Protein AF-A0A2M6ZLQ3-F1 (afdb_monomer_lite)

Structure (mmCIF, N/CA/C/O backbone):
data_AF-A0A2M6ZLQ3-F1
#
_entry.id   AF-A0A2M6ZLQ3-F1
#
loop_
_atom_site.group_PDB
_atom_site.id
_atom_site.type_symbol
_atom_site.label_atom_id
_atom_site.label_alt_id
_atom_site.label_comp_id
_atom_site.label_asym_id
_atom_site.label_entity_id
_atom_site.label_seq_id
_atom_site.pdbx_PDB_ins_code
_atom_site.Cartn_x
_atom_site.Cartn_y
_atom_site.Cartn_z
_atom_site.occupancy
_atom_site.B_iso_or_equiv
_atom_site.auth_seq_id
_atom_site.auth_comp_id
_atom_site.auth_asym_id
_atom_site.auth_atom_id
_atom_site.pdbx_PDB_model_num
ATOM 1 N N . MET A 1 1 ? -56.359 -12.063 -21.823 1.00 42.56 1 MET A N 1
ATOM 2 C CA . MET A 1 1 ? -55.446 -12.362 -22.949 1.00 42.56 1 MET A CA 1
ATOM 3 C C . MET A 1 1 ? -55.249 -11.111 -23.793 1.00 42.56 1 MET A C 1
ATOM 5 O O . MET A 1 1 ? -56.205 -10.696 -24.430 1.00 42.56 1 MET A O 1
ATOM 9 N N . ARG A 1 2 ? -54.044 -10.522 -23.753 1.00 37.53 2 ARG A N 1
ATOM 10 C CA . ARG A 1 2 ? -53.318 -9.823 -24.841 1.00 37.53 2 ARG A CA 1
ATOM 11 C C . ARG A 1 2 ? -52.242 -8.932 -24.209 1.00 37.53 2 ARG A C 1
ATOM 13 O O . ARG A 1 2 ? -52.518 -7.822 -23.776 1.00 37.53 2 ARG A O 1
ATOM 20 N N . PHE A 1 3 ? -51.026 -9.470 -24.129 1.00 32.41 3 PHE A N 1
ATOM 21 C CA . PHE A 1 3 ? -49.808 -8.683 -23.958 1.00 32.41 3 PHE A CA 1
ATOM 22 C C . PHE A 1 3 ? -49.500 -8.014 -25.302 1.00 32.41 3 PHE A C 1
ATOM 24 O O . PHE A 1 3 ? -49.455 -8.705 -26.318 1.00 32.41 3 PHE A O 1
ATOM 31 N N . SER A 1 4 ? -49.305 -6.696 -25.311 1.00 36.06 4 SER A N 1
ATOM 32 C CA . SER A 1 4 ? -48.733 -5.982 -26.453 1.00 36.06 4 SER A CA 1
ATOM 33 C C . SER A 1 4 ? -47.319 -5.558 -26.073 1.00 36.06 4 SER A C 1
ATOM 35 O O . SER A 1 4 ? -47.126 -4.769 -25.151 1.00 36.06 4 SER A O 1
ATOM 37 N N . LEU A 1 5 ? -46.339 -6.161 -26.740 1.00 41.28 5 LEU A N 1
ATOM 38 C CA . LEU A 1 5 ? -44.920 -5.853 -26.626 1.00 41.28 5 LEU A CA 1
ATOM 39 C C . LEU A 1 5 ? -44.599 -4.729 -27.615 1.00 41.28 5 LEU A C 1
ATOM 41 O O . LEU A 1 5 ? -44.598 -4.955 -28.822 1.00 41.28 5 LEU A O 1
ATOM 45 N N . THR A 1 6 ? -44.287 -3.537 -27.117 1.00 47.31 6 THR A N 1
ATOM 46 C CA . THR A 1 6 ? -43.551 -2.523 -27.884 1.00 47.31 6 THR A CA 1
ATOM 47 C C . THR A 1 6 ? -42.158 -2.416 -27.292 1.00 47.31 6 THR A C 1
ATOM 49 O O . THR A 1 6 ? -41.969 -1.872 -26.206 1.00 47.31 6 THR A O 1
ATOM 52 N N . GLY A 1 7 ? -41.196 -3.010 -27.998 1.00 38.28 7 GLY A N 1
ATOM 53 C CA . GLY A 1 7 ? -39.781 -2.920 -27.682 1.00 38.28 7 GLY A CA 1
ATOM 54 C C . GLY A 1 7 ? -39.252 -1.515 -27.947 1.00 38.28 7 GLY A C 1
ATOM 55 O O . GLY A 1 7 ? -39.419 -0.979 -29.040 1.00 38.28 7 GLY A O 1
ATOM 56 N N . ALA A 1 8 ? -38.578 -0.950 -26.951 1.00 37.34 8 ALA A N 1
ATOM 57 C CA . ALA A 1 8 ? -37.652 0.151 -27.146 1.00 37.34 8 ALA A CA 1
ATOM 58 C C . ALA A 1 8 ? -36.235 -0.428 -27.117 1.00 37.34 8 ALA A C 1
ATOM 60 O O . ALA A 1 8 ? -35.770 -0.966 -26.112 1.00 37.34 8 ALA A O 1
ATOM 61 N N . VAL A 1 9 ? -35.591 -0.365 -28.276 1.00 39.50 9 VAL A N 1
ATOM 62 C CA . VAL A 1 9 ? -34.194 -0.717 -28.509 1.00 39.50 9 VAL A CA 1
ATOM 63 C C . VAL A 1 9 ? -33.326 0.298 -27.764 1.00 39.50 9 VAL A C 1
ATOM 65 O O . VAL A 1 9 ? -33.328 1.478 -28.106 1.00 39.50 9 VAL A O 1
ATOM 68 N N . PHE A 1 10 ? -32.585 -0.147 -26.748 1.00 38.78 10 PHE A N 1
ATOM 69 C CA . PHE A 1 10 ? -31.507 0.652 -26.167 1.00 38.78 10 PHE A CA 1
ATOM 70 C C . PHE A 1 10 ? -30.321 0.636 -27.142 1.00 38.78 10 PHE A C 1
ATOM 72 O O . PHE A 1 10 ? -29.830 -0.449 -27.467 1.00 38.78 10 PHE A O 1
ATOM 79 N N . PRO A 1 11 ? -29.855 1.791 -27.648 1.00 37.31 11 PRO A N 1
ATOM 80 C CA . PRO A 1 11 ? -28.727 1.816 -28.561 1.00 37.31 11 PRO A CA 1
ATOM 81 C C . PRO A 1 11 ? -27.451 1.381 -27.830 1.00 37.31 11 PRO A C 1
ATOM 83 O O . PRO A 1 11 ? -26.961 2.041 -26.914 1.00 37.31 11 PRO A O 1
ATOM 86 N N . LEU A 1 12 ? -26.913 0.246 -28.279 1.00 44.47 12 LEU A N 1
ATOM 87 C CA . LEU A 1 12 ? -25.552 -0.214 -28.031 1.00 44.47 12 LEU A CA 1
ATOM 88 C C . LEU A 1 12 ? -24.566 0.777 -28.660 1.00 44.47 12 LEU A C 1
ATOM 90 O O .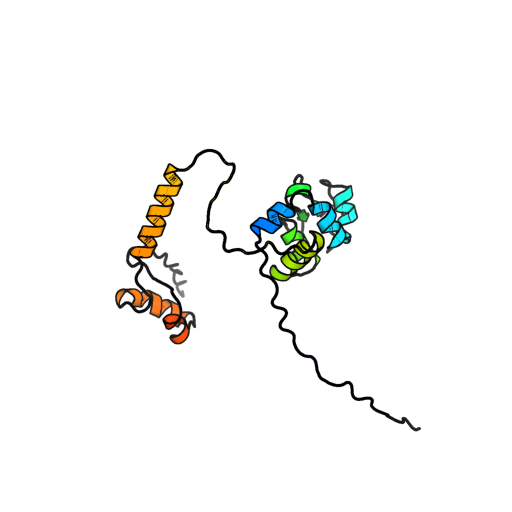 LEU A 1 12 ? -24.261 0.697 -29.846 1.00 44.47 12 LEU A O 1
ATOM 94 N N . ALA A 1 13 ? -24.046 1.700 -27.860 1.00 42.47 13 ALA A N 1
ATOM 95 C CA . ALA A 1 13 ? -22.847 2.457 -28.204 1.00 42.47 13 ALA A CA 1
ATOM 96 C C . ALA A 1 13 ? -22.059 2.809 -26.936 1.00 42.47 13 ALA A C 1
ATOM 98 O O . ALA A 1 13 ? -21.777 3.969 -26.647 1.00 42.47 13 ALA A O 1
ATOM 99 N N . GLY A 1 14 ? -21.689 1.785 -26.165 1.00 35.78 14 GLY A N 1
ATOM 100 C CA . GLY A 1 14 ? -20.664 1.917 -25.137 1.00 35.78 14 GLY A CA 1
ATOM 101 C C . GLY A 1 14 ? -19.302 2.079 -25.803 1.00 35.78 14 GLY A C 1
ATOM 102 O O . GLY A 1 14 ? -18.598 1.098 -26.026 1.00 35.78 14 GLY A O 1
ATOM 103 N N . HIS A 1 15 ? -18.932 3.314 -26.150 1.00 39.69 15 HIS A N 1
ATOM 104 C CA . HIS A 1 15 ? -17.530 3.669 -26.329 1.00 39.69 15 HIS A CA 1
ATOM 105 C C . HIS A 1 15 ? -16.820 3.325 -25.017 1.00 39.69 15 HIS A C 1
ATOM 107 O O . HIS A 1 15 ? -16.945 4.053 -24.033 1.00 39.69 15 HIS A O 1
ATOM 113 N N . LEU A 1 16 ? -16.088 2.210 -24.995 1.00 42.12 16 LEU A N 1
ATOM 114 C CA . LEU A 1 16 ? -15.074 1.953 -23.983 1.00 42.12 16 LEU A CA 1
ATOM 115 C C . LEU A 1 16 ? -14.028 3.058 -24.136 1.00 42.12 16 LEU A C 1
ATOM 117 O O . LEU A 1 16 ? -13.046 2.909 -24.866 1.00 42.12 16 LEU A O 1
ATOM 121 N N . ARG A 1 17 ? -14.242 4.197 -23.466 1.00 45.34 17 ARG A N 1
ATOM 122 C CA . ARG A 1 17 ? -13.125 5.049 -23.085 1.00 45.34 17 ARG A CA 1
ATOM 123 C C . ARG A 1 17 ? -12.231 4.124 -22.274 1.00 45.34 17 ARG A C 1
ATOM 125 O O . ARG A 1 17 ? -12.584 3.728 -21.170 1.00 45.34 17 ARG A O 1
ATOM 132 N N . ARG A 1 18 ? -11.105 3.708 -22.855 1.00 44.62 18 ARG A N 1
ATOM 133 C CA . ARG A 1 18 ? -9.960 3.279 -22.060 1.00 44.62 18 ARG A CA 1
ATOM 134 C C . ARG A 1 18 ? -9.618 4.492 -21.210 1.00 44.62 18 ARG A C 1
ATOM 136 O O . ARG A 1 18 ? -8.924 5.388 -21.680 1.00 44.62 18 ARG A O 1
ATOM 143 N N . GLU A 1 19 ? -10.192 4.569 -20.017 1.00 52.56 19 GLU A N 1
ATOM 144 C CA . GLU A 1 19 ? -9.694 5.462 -18.991 1.00 52.56 19 GLU A CA 1
ATOM 145 C C . GLU A 1 19 ? -8.245 5.049 -18.788 1.00 52.56 19 GLU A C 1
ATOM 147 O O . GLU A 1 19 ? -7.935 3.942 -18.344 1.00 52.56 19 GLU A O 1
ATOM 152 N N . VAL A 1 20 ? -7.340 5.900 -19.259 1.00 53.91 20 VAL A N 1
ATOM 153 C CA . VAL A 1 20 ? -5.931 5.783 -18.932 1.00 53.91 20 VAL A CA 1
ATOM 154 C C . VAL A 1 20 ? -5.886 6.062 -17.440 1.00 53.91 20 VAL A C 1
ATOM 156 O O . VAL A 1 20 ? -5.891 7.224 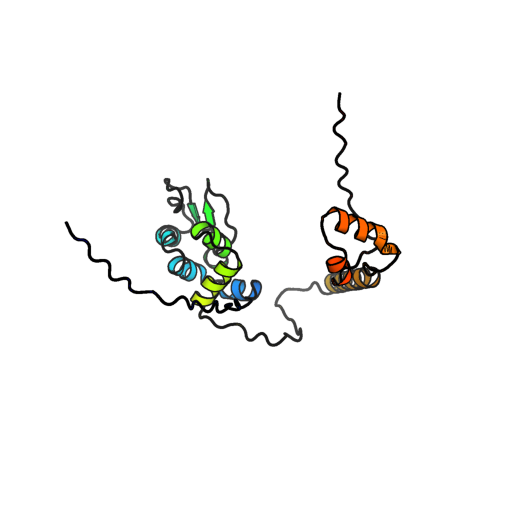-17.044 1.00 53.91 20 VAL A O 1
ATOM 159 N N . MET A 1 21 ? -5.954 5.006 -16.621 1.00 56.41 21 MET A N 1
ATOM 160 C CA . MET A 1 21 ? -5.834 5.157 -15.178 1.00 56.41 21 MET A CA 1
ATOM 161 C C . MET A 1 21 ? -4.507 5.871 -14.919 1.00 56.41 21 MET A C 1
ATOM 163 O O . MET A 1 21 ? -3.457 5.355 -15.323 1.00 56.41 21 MET A O 1
ATOM 167 N N . PRO A 1 22 ? -4.537 7.072 -14.326 1.00 66.69 22 PRO A N 1
ATOM 168 C CA . PRO A 1 22 ? -3.323 7.811 -14.065 1.00 66.69 22 PRO A CA 1
ATOM 169 C C . PRO A 1 22 ? -2.409 6.968 -13.179 1.00 66.69 22 PRO A C 1
ATOM 171 O O . PRO A 1 22 ? -2.831 6.379 -12.184 1.00 66.69 22 PRO A O 1
ATOM 174 N N . TYR A 1 23 ? -1.142 6.876 -13.568 1.00 72.69 23 TYR A N 1
ATOM 175 C CA . TYR A 1 23 ? -0.153 6.184 -12.761 1.00 72.69 23 TYR A CA 1
ATOM 176 C C . TYR A 1 23 ? 0.196 7.064 -11.557 1.00 72.69 23 TYR A C 1
ATOM 178 O O . TYR A 1 23 ? 0.920 8.051 -11.688 1.00 72.69 23 TYR A O 1
ATOM 186 N N . TYR A 1 24 ? -0.329 6.716 -10.385 1.00 79.88 24 TYR A N 1
ATOM 187 C CA . TYR A 1 24 ? 0.021 7.388 -9.138 1.00 79.88 24 TYR A CA 1
ATOM 188 C C . TYR A 1 24 ? 1.373 6.894 -8.627 1.00 79.88 24 TYR A C 1
ATOM 190 O O . TYR A 1 24 ? 1.610 5.692 -8.488 1.00 79.88 24 TYR A O 1
ATOM 198 N N . ASN A 1 25 ? 2.265 7.830 -8.299 1.00 87.50 25 ASN A N 1
ATOM 199 C CA . ASN A 1 25 ? 3.482 7.497 -7.573 1.00 87.50 25 ASN A CA 1
ATOM 200 C C . ASN A 1 25 ? 3.116 7.144 -6.124 1.00 87.50 25 ASN A C 1
ATOM 202 O O . ASN A 1 25 ? 2.751 8.022 -5.342 1.00 87.50 25 ASN A O 1
ATOM 206 N N . TYR A 1 26 ? 3.234 5.860 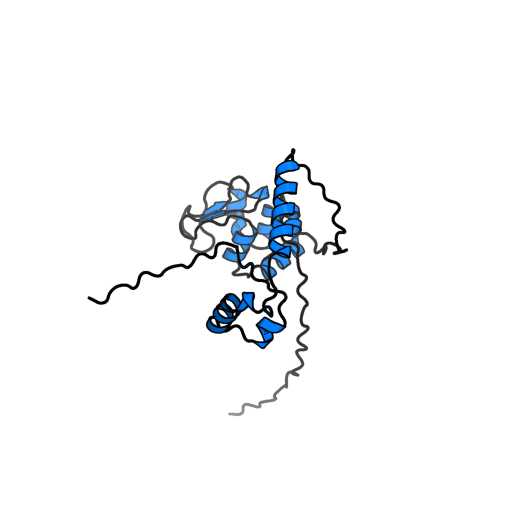-5.783 1.00 89.75 26 TYR A N 1
ATOM 207 C CA . TYR A 1 26 ? 2.908 5.340 -4.456 1.00 89.75 26 TYR A CA 1
ATOM 208 C C . TYR A 1 26 ? 3.635 6.073 -3.324 1.00 89.75 26 TYR A C 1
ATOM 210 O O . TYR A 1 26 ? 2.992 6.415 -2.340 1.00 89.75 26 TYR A O 1
ATOM 218 N N . GLU A 1 27 ? 4.937 6.344 -3.447 1.00 91.00 27 GLU A N 1
ATOM 219 C CA . GLU A 1 27 ? 5.699 6.972 -2.356 1.00 91.00 27 GLU A CA 1
ATOM 220 C C . GLU A 1 27 ? 5.261 8.423 -2.128 1.00 91.00 27 GLU A C 1
ATOM 222 O O . GLU A 1 27 ? 5.100 8.850 -0.988 1.00 91.00 27 GLU A O 1
ATOM 227 N N . ALA A 1 28 ? 4.988 9.164 -3.206 1.00 88.56 28 ALA A N 1
ATOM 228 C CA . ALA A 1 28 ? 4.482 10.532 -3.104 1.00 88.56 28 ALA A CA 1
ATOM 229 C C . ALA A 1 28 ? 3.091 10.569 -2.454 1.00 88.56 28 ALA A C 1
ATOM 231 O O . ALA A 1 28 ? 2.851 11.357 -1.541 1.00 88.56 28 ALA A O 1
ATOM 232 N N . LEU A 1 29 ? 2.192 9.678 -2.886 1.00 92.25 29 LEU A N 1
ATOM 233 C CA . LEU A 1 29 ? 0.840 9.598 -2.337 1.00 92.25 29 LEU A CA 1
ATOM 234 C C . LEU A 1 29 ? 0.847 9.115 -0.881 1.00 92.25 29 LEU A C 1
ATOM 236 O O . LEU A 1 29 ? 0.079 9.605 -0.058 1.00 92.25 29 LEU A O 1
ATOM 240 N N . ARG A 1 30 ? 1.735 8.173 -0.550 1.00 94.31 30 ARG A N 1
ATOM 241 C CA . ARG A 1 30 ? 1.938 7.693 0.816 1.00 94.31 30 ARG A CA 1
ATOM 242 C C . ARG A 1 30 ? 2.387 8.820 1.735 1.00 94.31 30 ARG A C 1
ATOM 244 O O . ARG A 1 30 ? 1.843 8.912 2.829 1.00 94.31 30 ARG A O 1
ATOM 251 N N . GLU A 1 31 ? 3.339 9.650 1.311 1.00 92.19 31 GLU A N 1
ATOM 252 C CA . GLU A 1 31 ? 3.802 10.784 2.117 1.00 92.19 31 GLU A CA 1
ATOM 253 C C . GLU A 1 31 ? 2.697 11.831 2.291 1.00 92.19 31 GLU A C 1
ATOM 255 O O . GLU A 1 31 ? 2.476 12.309 3.399 1.00 92.19 31 GLU A O 1
ATOM 260 N N . GLN A 1 32 ? 1.936 12.123 1.232 1.00 91.69 32 GLN A N 1
ATOM 261 C CA . GLN A 1 32 ? 0.805 13.053 1.293 1.00 91.69 32 GLN A CA 1
ATOM 262 C C . GLN A 1 32 ? -0.330 12.557 2.206 1.00 91.69 32 GLN A C 1
ATOM 264 O O . GLN A 1 32 ? -1.005 13.362 2.840 1.00 91.69 32 GLN A O 1
ATOM 269 N N . ALA A 1 33 ? -0.540 11.241 2.293 1.00 93.88 33 ALA A N 1
ATOM 270 C CA . ALA A 1 33 ? -1.567 10.641 3.143 1.00 93.88 33 ALA A CA 1
ATOM 271 C C . ALA A 1 33 ? -1.227 10.686 4.645 1.00 93.88 33 ALA A C 1
ATOM 273 O O . ALA A 1 33 ? -2.119 10.505 5.480 1.00 93.88 33 ALA A O 1
ATOM 274 N N . ARG A 1 34 ? 0.041 10.916 5.015 1.00 92.62 34 ARG A N 1
ATOM 275 C CA . ARG A 1 34 ? 0.457 10.987 6.423 1.00 92.62 34 ARG A CA 1
ATOM 276 C C . ARG A 1 34 ? -0.255 12.131 7.136 1.00 92.62 34 ARG A C 1
ATOM 278 O O . ARG A 1 34 ? -0.357 13.236 6.617 1.00 92.62 34 ARG A O 1
ATOM 285 N N . GLY A 1 35 ? -0.786 11.856 8.322 1.00 90.00 35 GLY A N 1
ATOM 286 C CA . GLY A 1 35 ? -1.609 12.792 9.091 1.00 90.00 35 GLY A CA 1
ATOM 287 C C . GLY A 1 35 ? -3.069 12.872 8.627 1.00 90.00 35 GLY A C 1
ATOM 288 O O . GLY A 1 35 ? -3.920 13.297 9.404 1.00 90.00 35 GLY A O 1
ATOM 289 N N . TYR A 1 36 ? -3.392 12.407 7.415 1.00 92.94 36 TYR A N 1
ATOM 290 C CA . TYR A 1 36 ? -4.737 12.476 6.829 1.00 92.94 36 TYR A CA 1
ATOM 291 C C . TYR A 1 36 ? -5.488 11.138 6.838 1.00 92.94 36 TYR A C 1
ATOM 293 O O . TYR A 1 36 ? -6.655 11.086 6.444 1.00 92.94 36 TYR A O 1
ATOM 301 N N . TRP A 1 37 ? -4.873 10.054 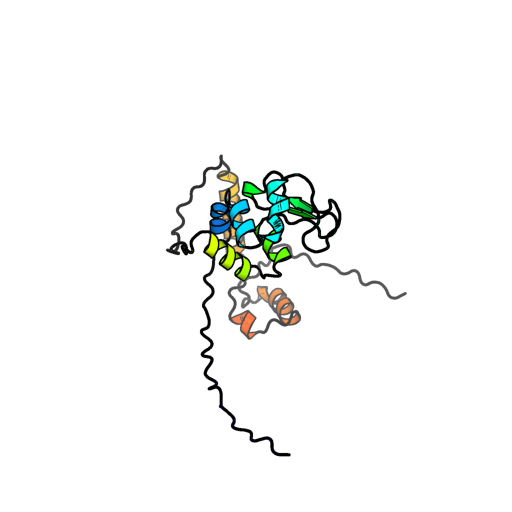7.319 1.00 96.62 37 TRP A N 1
ATOM 302 C CA . TRP A 1 37 ? -5.492 8.724 7.337 1.00 96.62 37 TRP A CA 1
ATOM 303 C C . TRP A 1 37 ? -6.862 8.642 8.024 1.00 96.62 37 TRP A C 1
ATOM 305 O O . TRP A 1 37 ? -7.722 7.963 7.467 1.00 96.62 37 TRP A O 1
ATOM 315 N N . PRO A 1 38 ? -7.136 9.325 9.156 1.00 94.12 38 PRO A N 1
ATOM 316 C CA . PRO A 1 38 ? -8.480 9.342 9.735 1.00 94.12 38 PRO A CA 1
ATOM 317 C C . PRO A 1 38 ? -9.537 9.885 8.766 1.00 94.12 38 PRO A C 1
ATOM 319 O O . PRO A 1 38 ? -10.581 9.267 8.583 1.00 94.12 38 PRO A O 1
ATOM 322 N N . HIS A 1 39 ? -9.236 10.991 8.082 1.00 93.75 39 HIS A N 1
ATOM 323 C CA . HIS A 1 39 ? -10.126 11.590 7.087 1.00 93.75 39 HIS A CA 1
ATOM 324 C C . HIS A 1 39 ? -10.303 10.685 5.858 1.00 93.75 39 HIS A C 1
ATOM 326 O O . HIS A 1 39 ? -11.424 10.476 5.396 1.00 93.75 39 HIS A O 1
ATOM 332 N N . ILE A 1 40 ? -9.207 10.107 5.352 1.00 96.38 40 ILE A N 1
ATOM 333 C CA . ILE A 1 40 ? -9.238 9.167 4.222 1.00 96.38 40 ILE A CA 1
ATOM 334 C C . ILE A 1 40 ? -10.094 7.942 4.560 1.00 96.38 40 ILE A C 1
ATOM 336 O O . ILE A 1 40 ? -10.952 7.554 3.770 1.00 96.38 40 ILE A O 1
ATOM 340 N N . HIS A 1 41 ? -9.893 7.345 5.736 1.00 97.38 41 HIS A N 1
ATOM 341 C CA . HIS A 1 41 ? -10.670 6.194 6.181 1.00 97.38 41 HIS A CA 1
ATOM 342 C C . HIS A 1 41 ? -12.150 6.525 6.365 1.00 97.38 41 HIS A C 1
ATOM 344 O O . HIS A 1 41 ? -12.966 5.753 5.889 1.00 97.38 41 HIS A O 1
ATOM 350 N N . LEU A 1 42 ? -12.520 7.657 6.972 1.00 94.56 42 LEU A N 1
ATOM 351 C CA . LEU A 1 42 ? -13.938 8.039 7.080 1.00 94.56 42 LEU A CA 1
ATOM 352 C C . LEU A 1 42 ? -14.583 8.265 5.709 1.00 94.56 42 LEU A C 1
ATOM 354 O O . LEU A 1 42 ? -15.730 7.880 5.503 1.00 94.56 42 LEU A O 1
ATOM 358 N N . SER A 1 43 ? -13.835 8.840 4.766 1.00 95.62 43 SER A N 1
ATOM 359 C CA . SER A 1 43 ? -14.335 9.122 3.416 1.00 95.62 43 SER A CA 1
ATOM 360 C C . SER A 1 43 ? -14.543 7.849 2.589 1.00 95.62 43 SER A C 1
ATOM 362 O O . SER A 1 43 ? -15.529 7.735 1.868 1.00 95.62 43 SER A O 1
ATOM 364 N N . LEU A 1 44 ? -13.612 6.892 2.676 1.00 97.25 44 LEU A N 1
ATOM 365 C CA . LEU A 1 44 ? -13.590 5.699 1.817 1.00 97.25 44 LEU A CA 1
ATOM 366 C C . LEU A 1 44 ? -14.094 4.426 2.507 1.00 97.25 44 LEU A C 1
ATOM 368 O O . LEU A 1 44 ? -14.364 3.435 1.835 1.00 97.25 44 LEU A O 1
ATOM 372 N N . ALA A 1 45 ? -14.172 4.411 3.832 1.00 97.06 45 ALA A N 1
ATOM 373 C CA . ALA A 1 45 ? -14.550 3.263 4.649 1.00 97.06 45 ALA A CA 1
ATOM 374 C C . ALA A 1 45 ? -15.225 3.727 5.963 1.00 97.06 45 ALA A C 1
ATOM 376 O O . ALA A 1 45 ? -14.667 3.526 7.048 1.00 97.06 45 ALA A O 1
ATOM 377 N N . PRO A 1 46 ? -16.430 4.331 5.896 1.00 95.94 46 PRO A N 1
ATOM 378 C CA . PRO A 1 46 ? -17.128 4.889 7.060 1.00 95.94 46 PRO A CA 1
ATOM 379 C C . PRO A 1 46 ? -17.399 3.859 8.167 1.00 95.94 46 PRO A C 1
ATOM 381 O O . PRO A 1 46 ? -17.499 4.217 9.334 1.00 95.94 46 PRO A O 1
ATOM 384 N N . GLN A 1 47 ? -17.407 2.562 7.850 1.00 96.25 47 GLN A N 1
ATOM 385 C CA . GLN A 1 47 ? -17.471 1.481 8.838 1.00 96.25 47 GLN A CA 1
ATOM 386 C C . GLN A 1 47 ? -16.288 1.453 9.832 1.00 96.25 47 GLN A C 1
ATOM 388 O O . GLN A 1 47 ? -16.305 0.671 10.779 1.00 96.25 47 GLN A O 1
ATOM 393 N N . LEU A 1 48 ? -15.249 2.271 9.626 1.00 97.12 48 LEU A N 1
ATOM 394 C CA . LEU A 1 48 ? -14.137 2.460 10.561 1.00 97.12 48 LEU A CA 1
ATOM 395 C C . LEU A 1 48 ? -14.372 3.553 11.611 1.00 97.12 48 LEU A C 1
ATOM 397 O O . LEU A 1 48 ? -13.508 3.723 12.470 1.00 97.12 48 LEU A O 1
ATOM 401 N N . GLU A 1 49 ? -15.492 4.278 11.573 1.00 95.19 49 GLU A N 1
ATOM 402 C CA . GLU A 1 49 ? -15.771 5.411 12.467 1.00 95.19 49 GLU A CA 1
ATOM 403 C C . GLU A 1 49 ? -15.576 5.061 13.951 1.00 95.19 49 GLU A C 1
ATOM 405 O O . GLU A 1 49 ? -14.745 5.671 14.624 1.00 95.19 49 GLU A O 1
ATOM 410 N N . GLU A 1 50 ? -16.211 3.989 14.436 1.00 96.50 50 GLU A N 1
ATOM 411 C CA . GLU A 1 50 ? -16.067 3.549 15.832 1.00 96.50 50 GLU A CA 1
ATOM 412 C C . GLU A 1 50 ? -14.603 3.222 16.194 1.00 96.50 50 GLU A C 1
ATOM 414 O O . GLU A 1 50 ? -14.127 3.512 17.296 1.00 96.50 50 GLU A O 1
ATOM 419 N N . ALA A 1 51 ? -13.863 2.613 15.262 1.00 97.00 51 ALA A N 1
ATOM 420 C CA . ALA A 1 51 ? -12.465 2.256 15.471 1.00 97.00 51 ALA A CA 1
ATOM 421 C C . ALA A 1 51 ? -11.556 3.488 15.538 1.00 97.00 51 ALA A C 1
ATOM 423 O O . ALA A 1 51 ? -10.569 3.468 16.274 1.00 97.00 51 ALA A O 1
ATOM 424 N N . LEU A 1 52 ? -11.879 4.537 14.777 1.00 95.06 52 LEU A N 1
ATOM 425 C CA . LEU A 1 52 ? -11.176 5.818 14.785 1.00 95.06 52 LEU A CA 1
ATOM 426 C C . LEU A 1 52 ? -11.420 6.576 16.089 1.00 95.06 52 LEU A C 1
ATOM 428 O O . LEU A 1 52 ? -10.459 7.029 16.706 1.00 95.06 52 LEU A O 1
ATOM 432 N N . GLU A 1 53 ? -12.666 6.640 16.562 1.00 95.12 53 GLU A N 1
ATOM 433 C CA . GLU A 1 53 ? -13.008 7.287 17.836 1.00 95.12 53 GLU A CA 1
ATOM 434 C C . GLU A 1 53 ? -12.331 6.617 19.034 1.00 95.12 53 GLU A C 1
ATOM 436 O O . GLU A 1 53 ? -11.863 7.277 19.965 1.00 95.12 53 GLU A O 1
ATOM 441 N N . LYS A 1 54 ? -12.273 5.281 19.023 1.00 95.69 54 LYS A N 1
ATOM 442 C CA . LYS A 1 54 ? -11.720 4.494 20.129 1.00 95.69 54 LYS A CA 1
ATOM 443 C C . LYS A 1 54 ? -10.234 4.199 19.965 1.00 95.69 54 LYS A C 1
ATOM 445 O O . LYS A 1 54 ? -9.663 3.540 20.838 1.00 95.69 54 LYS A O 1
ATOM 450 N N . ALA A 1 55 ? -9.588 4.659 18.895 1.00 92.62 55 ALA A N 1
ATOM 451 C CA . ALA A 1 55 ? -8.198 4.337 18.610 1.00 92.62 55 ALA A CA 1
ATOM 452 C C . ALA A 1 55 ? -7.273 4.688 19.798 1.00 92.62 55 ALA A C 1
ATOM 454 O O . ALA A 1 55 ? -7.432 5.732 20.432 1.00 92.62 55 ALA A O 1
ATOM 455 N N . PRO A 1 56 ? -6.279 3.842 20.135 1.00 92.88 56 PRO A N 1
ATOM 456 C CA . PRO A 1 56 ? -5.917 2.558 19.522 1.00 92.88 56 PRO A CA 1
ATOM 457 C C . PRO A 1 56 ? -6.578 1.344 20.215 1.00 92.88 56 PRO A C 1
ATOM 459 O O . PRO A 1 56 ? -6.009 0.247 20.220 1.00 92.88 56 PRO A O 1
ATOM 462 N N . ARG A 1 57 ? -7.718 1.533 20.893 1.00 96.75 57 ARG A N 1
ATOM 463 C CA . ARG A 1 57 ? -8.434 0.465 21.608 1.00 96.75 57 ARG A CA 1
ATOM 464 C C . ARG A 1 57 ? -9.162 -0.458 20.632 1.00 96.75 57 ARG A C 1
ATOM 466 O O . ARG A 1 57 ? -9.381 -0.123 19.471 1.00 96.75 57 ARG A O 1
ATOM 473 N N . HIS A 1 58 ? -9.507 -1.640 21.133 1.00 97.00 58 HIS A N 1
ATOM 474 C CA . HIS A 1 58 ? -10.212 -2.652 20.363 1.00 97.00 58 HIS A CA 1
ATOM 475 C C . HIS A 1 58 ? -11.711 -2.355 20.248 1.00 97.00 58 HIS A C 1
ATOM 477 O O . HIS A 1 58 ? -12.323 -1.838 21.185 1.00 97.00 58 HIS A O 1
ATOM 483 N N . VAL A 1 59 ? -12.277 -2.737 19.106 1.00 97.50 59 VAL A N 1
ATOM 484 C CA . VAL A 1 59 ? -13.696 -2.675 18.742 1.00 97.50 59 VAL A CA 1
ATOM 485 C C . VAL A 1 59 ? -14.102 -3.948 17.985 1.00 97.50 59 VAL A C 1
ATOM 487 O O . VAL A 1 59 ? -13.269 -4.827 17.720 1.00 97.50 59 VAL A O 1
ATOM 490 N N . SER A 1 60 ? -15.381 -4.059 17.628 1.00 97.50 60 SER A N 1
ATOM 491 C CA . SER A 1 60 ? -15.876 -5.143 16.774 1.00 97.50 60 SER A CA 1
ATOM 492 C C . SER A 1 60 ? -15.231 -5.095 15.382 1.00 97.50 60 SER A C 1
ATOM 494 O O . SER A 1 60 ? -14.939 -4.018 14.862 1.00 97.50 60 SER A O 1
ATOM 496 N N . CYS A 1 61 ? -14.980 -6.250 14.756 1.00 97.75 61 CYS A N 1
ATOM 497 C CA . CYS A 1 61 ? -14.438 -6.260 13.401 1.00 97.75 61 CYS A CA 1
ATOM 498 C C . CYS A 1 61 ? -15.512 -5.805 12.400 1.00 97.75 61 CYS A C 1
ATOM 500 O O . CYS A 1 61 ? -16.576 -6.420 12.354 1.00 97.75 61 CYS A O 1
ATOM 502 N N . PRO A 1 62 ? -15.231 -4.828 11.522 1.00 96.12 62 PRO A N 1
ATOM 503 C CA . PRO A 1 62 ? -16.211 -4.355 10.541 1.00 96.12 62 PRO A CA 1
ATOM 504 C C . PRO A 1 62 ? -16.579 -5.395 9.467 1.00 96.12 62 PRO A C 1
ATOM 506 O O . PRO A 1 62 ? -17.549 -5.201 8.745 1.00 96.12 62 PRO A O 1
ATOM 509 N N . VAL A 1 63 ? -15.816 -6.491 9.337 1.00 96.00 63 VAL A N 1
ATOM 510 C CA . VAL A 1 63 ? -16.048 -7.530 8.315 1.00 96.00 63 VAL A CA 1
ATOM 511 C C . VAL A 1 63 ? -16.796 -8.743 8.868 1.00 96.00 63 VAL A C 1
ATOM 513 O O . VAL A 1 63 ? -17.732 -9.215 8.234 1.00 96.00 63 VAL A O 1
ATOM 516 N N . HIS A 1 64 ? -16.396 -9.270 10.031 1.00 94.56 64 HIS A N 1
ATOM 517 C CA . HIS A 1 64 ? -17.012 -10.477 10.612 1.00 94.56 64 HIS A CA 1
ATOM 518 C C . HIS A 1 64 ? -17.665 -10.254 11.984 1.00 94.56 64 HIS A C 1
ATOM 520 O O . HIS A 1 64 ? -18.129 -11.212 12.601 1.00 94.56 64 HIS A O 1
ATOM 526 N N . GLY A 1 65 ? -17.680 -9.022 12.497 1.00 93.62 65 GLY A N 1
ATOM 527 C CA . GLY A 1 65 ? -18.222 -8.694 13.815 1.00 93.62 65 GLY A CA 1
ATOM 528 C C . GLY A 1 65 ? -17.330 -9.137 14.981 1.00 93.62 65 GLY A C 1
ATOM 529 O O . GLY A 1 65 ? -16.104 -9.024 14.943 1.00 93.62 65 GLY A O 1
ATOM 530 N N . GLY A 1 66 ? -17.950 -9.621 16.059 1.00 93.75 66 GLY A N 1
ATOM 531 C CA . GLY A 1 66 ? -17.276 -9.963 17.318 1.00 93.75 66 GLY A CA 1
ATOM 532 C C . GLY A 1 66 ? -17.357 -8.848 18.365 1.00 93.75 66 GLY A C 1
ATOM 533 O O . GLY A 1 66 ? -18.135 -7.907 18.219 1.00 93.75 66 GLY A O 1
ATOM 534 N N . ARG A 1 67 ? -16.587 -8.964 19.454 1.00 90.88 67 ARG A N 1
ATOM 535 C CA . ARG A 1 67 ? -16.596 -7.981 20.557 1.00 90.88 67 ARG A CA 1
ATOM 536 C C . ARG A 1 67 ? -15.445 -6.978 20.474 1.00 90.88 67 ARG A C 1
ATOM 538 O O . ARG A 1 67 ? -15.680 -5.781 20.562 1.00 90.88 67 ARG A O 1
ATOM 545 N N . ASP A 1 68 ? -14.222 -7.464 20.300 1.00 93.81 68 ASP A N 1
ATOM 546 C CA . ASP A 1 68 ? -12.986 -6.689 20.479 1.00 93.81 68 ASP A CA 1
ATOM 547 C C . ASP A 1 68 ? -11.853 -7.170 19.548 1.00 93.81 68 ASP A C 1
ATOM 549 O O . ASP A 1 68 ? -10.666 -7.102 19.864 1.00 93.81 68 ASP A O 1
ATOM 553 N N . GLY A 1 69 ? -12.217 -7.696 18.379 1.00 94.25 69 GLY A N 1
ATOM 554 C CA . GLY A 1 69 ? -11.271 -8.319 17.460 1.00 94.25 69 GLY A CA 1
ATOM 555 C C . GLY A 1 69 ? -10.435 -7.344 16.634 1.00 94.25 69 GLY A C 1
ATOM 556 O O . GLY A 1 69 ? -9.444 -7.784 16.058 1.00 94.25 69 GLY A O 1
ATOM 557 N N . PHE A 1 70 ? -10.814 -6.067 16.524 1.00 98.31 70 PHE A N 1
ATOM 558 C CA . PHE A 1 70 ? -10.218 -5.109 15.586 1.00 98.31 70 PHE A CA 1
ATOM 559 C C . PHE A 1 70 ? -9.701 -3.849 16.281 1.00 98.31 70 PHE A C 1
ATOM 561 O O . PHE A 1 70 ? -10.342 -3.346 17.195 1.00 98.31 70 PHE A O 1
ATOM 568 N N . ARG A 1 71 ? -8.560 -3.312 15.838 1.00 98.25 71 ARG A N 1
ATOM 569 C CA . ARG A 1 71 ? -8.050 -2.006 16.279 1.00 98.25 71 ARG A CA 1
ATOM 570 C C . ARG A 1 71 ? -7.186 -1.337 15.220 1.00 98.25 71 ARG A C 1
ATOM 572 O O . ARG A 1 71 ? -6.516 -2.006 14.431 1.00 98.25 71 ARG A O 1
ATOM 579 N N . LEU A 1 72 ? -7.105 -0.016 15.297 1.00 98.00 72 LEU A N 1
ATOM 580 C CA . LEU A 1 72 ? -6.090 0.768 14.599 1.00 98.00 72 LEU A CA 1
ATOM 581 C C . LEU A 1 72 ? -4.754 0.736 15.360 1.00 98.00 72 LEU A C 1
ATOM 583 O O . LEU A 1 72 ? -4.713 0.589 16.588 1.00 98.00 72 LEU A O 1
ATOM 587 N N . PHE A 1 73 ? -3.637 0.849 14.639 1.00 97.81 73 PHE A N 1
ATOM 588 C CA . PHE A 1 73 ? -2.325 0.966 15.275 1.00 97.81 73 PHE A CA 1
ATOM 589 C C . PHE A 1 73 ? -2.132 2.331 15.953 1.00 97.81 73 PHE A C 1
ATOM 591 O O . PHE A 1 73 ? -2.888 3.280 15.747 1.00 97.81 73 PHE A O 1
ATOM 598 N N . LYS A 1 74 ? -1.109 2.436 16.811 1.00 95.69 74 LYS A N 1
ATOM 599 C CA . LYS A 1 74 ? -0.814 3.689 17.530 1.00 95.69 74 LYS A CA 1
ATOM 600 C C . LYS A 1 74 ? -0.450 4.823 16.567 1.00 95.69 74 LYS A C 1
ATOM 602 O O . LYS A 1 74 ? -0.819 5.960 16.809 1.00 95.69 74 LYS A O 1
ATOM 607 N N . ASP A 1 75 ? 0.230 4.487 15.479 1.00 95.12 75 ASP A N 1
ATOM 608 C CA . ASP A 1 75 ? 0.655 5.365 14.391 1.00 95.12 75 ASP A CA 1
ATOM 609 C C . ASP A 1 75 ? -0.366 5.419 13.239 1.00 95.12 75 ASP A C 1
ATOM 611 O O . ASP A 1 75 ? -0.013 5.776 12.117 1.00 95.12 75 ASP A O 1
ATOM 615 N N . HIS A 1 76 ? -1.636 5.056 13.467 1.00 94.00 76 HIS A N 1
ATOM 616 C CA . HIS A 1 76 ? -2.641 5.034 12.397 1.00 94.00 76 HIS A CA 1
ATOM 617 C C . HIS A 1 76 ? -2.872 6.406 11.752 1.00 94.00 76 HIS A C 1
ATOM 619 O O . HIS A 1 76 ? -3.247 6.454 10.589 1.00 94.00 76 HIS A O 1
ATOM 625 N N . THR A 1 77 ? -2.626 7.514 12.454 1.00 92.56 77 THR A N 1
ATOM 626 C CA . THR A 1 77 ? -2.684 8.856 11.858 1.00 92.56 77 THR A CA 1
ATOM 627 C C . THR A 1 77 ? -1.619 9.041 10.779 1.00 92.56 77 THR A C 1
ATOM 629 O O . THR A 1 77 ? -1.870 9.687 9.769 1.00 92.56 77 THR A O 1
ATOM 632 N N . GLU A 1 78 ? -0.449 8.429 10.957 1.00 92.25 78 GLU A N 1
ATOM 633 C CA . GLU A 1 78 ? 0.698 8.522 10.053 1.00 92.25 78 GLU A CA 1
ATOM 634 C C . GLU A 1 78 ? 0.647 7.475 8.941 1.00 92.25 78 GLU A C 1
ATOM 636 O O . GLU A 1 78 ? 0.873 7.784 7.777 1.00 92.25 78 GLU A O 1
ATOM 641 N N . ASN A 1 79 ? 0.341 6.227 9.285 1.00 93.81 79 ASN A N 1
ATOM 642 C CA . ASN A 1 79 ? 0.478 5.092 8.377 1.00 93.81 79 ASN A CA 1
ATOM 643 C C . ASN A 1 79 ? -0.867 4.436 8.013 1.00 93.81 79 ASN A C 1
ATOM 645 O O . ASN A 1 79 ? -0.934 3.657 7.065 1.00 93.81 79 ASN A O 1
ATOM 649 N N . GLY A 1 80 ? -1.944 4.716 8.754 1.00 96.25 80 GLY A N 1
ATOM 650 C CA . GLY A 1 80 ? -3.283 4.161 8.511 1.00 96.25 80 GLY A CA 1
ATOM 651 C C . GLY A 1 80 ? -3.426 2.673 8.832 1.00 96.25 80 GLY A C 1
ATOM 652 O O . GLY A 1 80 ? -4.437 2.067 8.505 1.00 96.25 80 GLY A O 1
ATOM 653 N N . GLY A 1 81 ? -2.421 2.034 9.427 1.00 98.00 81 GLY A N 1
ATOM 654 C CA . GLY A 1 81 ? -2.454 0.590 9.646 1.00 98.00 81 GLY A CA 1
ATOM 655 C C . GLY A 1 81 ? -3.454 0.148 10.722 1.00 98.00 81 GLY A C 1
ATOM 656 O O . GLY A 1 81 ? -3.776 0.882 11.662 1.00 98.00 81 GLY A O 1
ATOM 657 N N . ALA A 1 82 ? -3.909 -1.096 10.596 1.00 98.31 82 ALA A N 1
ATOM 658 C CA . ALA A 1 82 ? -4.856 -1.728 11.501 1.00 98.31 82 ALA A CA 1
ATOM 659 C C . ALA A 1 82 ? -4.536 -3.210 11.706 1.00 98.31 82 ALA A C 1
ATOM 661 O O . ALA A 1 82 ? -3.748 -3.817 10.982 1.00 98.31 82 ALA A O 1
ATOM 662 N N . MET A 1 83 ? -5.199 -3.824 12.675 1.00 97.88 83 MET A N 1
ATOM 663 C CA . MET A 1 83 ? -5.098 -5.252 12.929 1.00 97.88 83 MET A CA 1
ATOM 664 C C . MET A 1 83 ? -6.450 -5.814 13.325 1.00 97.88 83 MET A C 1
ATOM 666 O O . MET A 1 83 ? -7.207 -5.194 14.070 1.00 97.88 83 MET A O 1
ATOM 670 N N . CYS A 1 84 ? -6.696 -7.035 12.874 1.00 98.06 84 CYS A N 1
ATOM 671 C CA . CYS A 1 84 ? -7.745 -7.886 13.377 1.00 98.06 84 CYS A CA 1
ATOM 672 C C . CYS A 1 84 ? -7.157 -9.215 13.858 1.00 98.06 84 CYS A C 1
ATOM 674 O O . CYS A 1 84 ? -6.404 -9.856 13.126 1.00 98.06 84 CYS A O 1
ATOM 676 N N . ASN A 1 85 ? -7.545 -9.670 15.047 1.00 96.44 85 ASN A N 1
ATOM 677 C CA . ASN A 1 85 ? -7.057 -10.928 15.622 1.00 96.44 85 ASN A CA 1
ATOM 678 C C . ASN A 1 85 ? -7.399 -12.157 14.758 1.00 96.44 85 ASN A C 1
ATOM 680 O O . ASN A 1 85 ? -6.675 -13.147 14.802 1.00 96.44 85 ASN A O 1
ATOM 684 N N . THR A 1 86 ? -8.465 -12.086 13.951 1.00 96.12 86 THR A N 1
ATOM 685 C CA . THR A 1 86 ? -8.899 -13.181 13.065 1.00 96.12 86 THR A CA 1
ATOM 686 C C . THR A 1 86 ? -8.611 -12.903 11.587 1.00 96.12 86 THR A C 1
ATOM 688 O O . THR A 1 86 ? -8.175 -13.810 10.887 1.00 96.12 86 THR A O 1
ATOM 691 N N . CYS A 1 87 ? -8.807 -11.671 11.093 1.00 97.00 87 CYS A N 1
ATOM 692 C CA . CYS A 1 87 ? -8.549 -11.350 9.675 1.00 97.00 87 CYS A CA 1
ATOM 693 C C . CYS A 1 87 ? -7.068 -11.090 9.363 1.00 97.00 87 CYS A C 1
ATOM 695 O O . CYS A 1 87 ? -6.676 -11.153 8.201 1.00 97.00 87 CYS A O 1
ATOM 697 N N . GLY A 1 88 ? -6.249 -10.792 10.375 1.00 95.81 88 GLY A N 1
ATOM 698 C CA . GLY A 1 88 ? -4.818 -10.546 10.224 1.00 95.81 88 GLY A CA 1
ATOM 699 C C . GLY A 1 88 ? -4.406 -9.079 10.369 1.00 95.81 88 GLY A C 1
ATOM 700 O O . GLY A 1 88 ? -5.145 -8.231 10.868 1.00 95.81 88 GLY A O 1
ATOM 701 N N . SER A 1 89 ? -3.164 -8.797 9.974 1.00 97.12 89 SER A N 1
ATOM 702 C CA . SER A 1 89 ? -2.520 -7.487 10.117 1.00 97.12 89 SER A CA 1
ATOM 703 C C . SER A 1 89 ? -2.523 -6.715 8.798 1.00 97.12 89 SER A C 1
ATOM 705 O O . SER A 1 89 ? -2.152 -7.255 7.754 1.00 97.12 89 SER A O 1
ATOM 707 N N . PHE A 1 90 ? -2.880 -5.435 8.863 1.00 97.94 90 PHE A N 1
ATOM 708 C CA . PHE A 1 90 ? -2.940 -4.513 7.734 1.00 97.94 90 PHE A CA 1
ATOM 709 C C . PHE A 1 90 ? -1.929 -3.388 7.976 1.00 97.94 90 PHE A C 1
ATOM 711 O O . PHE A 1 90 ? -2.222 -2.426 8.685 1.00 97.94 90 PHE A O 1
ATOM 718 N N . PRO A 1 91 ? -0.709 -3.494 7.425 1.00 95.62 91 PRO A N 1
ATOM 719 C CA . PRO A 1 91 ? 0.407 -2.640 7.821 1.00 95.62 91 PRO A CA 1
ATOM 720 C C . PRO A 1 91 ? 0.297 -1.189 7.344 1.00 95.62 91 PRO A C 1
ATOM 722 O O . PRO A 1 91 ? 1.155 -0.403 7.713 1.00 95.62 91 PRO A O 1
ATOM 725 N N . SER A 1 92 ? -0.692 -0.825 6.526 1.00 97.88 92 SER A N 1
ATOM 726 C CA . SER A 1 92 ? -0.916 0.549 6.065 1.00 97.88 92 SER A CA 1
ATOM 727 C C . SER A 1 92 ? -2.393 0.792 5.763 1.00 97.88 92 SER A C 1
ATOM 729 O O . SER A 1 92 ? -3.135 -0.164 5.521 1.00 97.88 92 SER A O 1
ATOM 731 N N . GLY A 1 93 ? -2.807 2.058 5.707 1.00 97.88 93 GLY A N 1
ATOM 732 C CA . GLY A 1 93 ? -4.183 2.429 5.370 1.00 97.88 93 GLY A CA 1
ATOM 733 C C . GLY A 1 93 ? -4.585 1.985 3.966 1.00 97.88 93 GLY A C 1
ATOM 734 O O . GLY A 1 93 ? -5.701 1.521 3.761 1.00 97.88 93 GLY A O 1
ATOM 735 N N . PHE A 1 94 ? -3.639 1.943 3.020 1.00 98.31 94 PHE A N 1
ATOM 736 C CA . PHE A 1 94 ? -3.866 1.313 1.714 1.00 98.31 94 PHE A CA 1
ATOM 737 C C . PHE A 1 94 ? -4.292 -0.153 1.857 1.00 98.31 94 PHE A C 1
ATOM 739 O O . PHE A 1 94 ? -5.253 -0.582 1.227 1.00 98.31 94 PHE A O 1
ATOM 746 N N . ARG A 1 95 ? -3.611 -0.933 2.710 1.00 98.31 95 ARG A N 1
ATOM 747 C CA . ARG A 1 95 ? -3.981 -2.337 2.942 1.00 98.31 95 ARG A CA 1
ATOM 748 C C . ARG A 1 95 ? -5.314 -2.480 3.664 1.00 98.31 95 ARG A C 1
ATOM 750 O O . ARG A 1 95 ? -6.040 -3.421 3.360 1.00 98.31 95 ARG A O 1
ATOM 757 N N . VAL A 1 96 ? -5.632 -1.566 4.579 1.00 98.50 96 VAL A N 1
ATOM 758 C CA . VAL A 1 96 ? -6.942 -1.524 5.242 1.00 98.50 96 VAL A CA 1
ATOM 759 C C . VAL A 1 96 ? -8.051 -1.302 4.213 1.00 98.50 96 VAL A C 1
ATOM 761 O O . VAL A 1 96 ? -9.016 -2.060 4.198 1.00 98.50 96 VAL A O 1
ATOM 764 N N . LEU A 1 97 ? -7.888 -0.340 3.302 1.00 98.50 97 LEU A N 1
ATOM 765 C CA . LEU A 1 97 ? -8.865 -0.051 2.248 1.00 98.50 97 LEU A CA 1
ATOM 766 C C . LEU A 1 97 ? -9.027 -1.211 1.261 1.00 98.50 97 LEU A C 1
ATOM 768 O O . LEU A 1 97 ? -10.153 -1.611 0.982 1.00 98.50 97 LEU A O 1
ATOM 772 N N . GLN A 1 98 ? -7.925 -1.811 0.795 1.00 98.25 98 GLN A N 1
ATOM 773 C CA . GLN A 1 98 ? -7.982 -3.006 -0.059 1.00 98.25 98 GLN A CA 1
ATOM 774 C C . GLN A 1 98 ? -8.756 -4.146 0.600 1.00 98.25 98 GLN A C 1
ATOM 776 O O . GLN A 1 98 ? -9.534 -4.835 -0.053 1.00 98.25 98 GLN A O 1
ATOM 781 N N . TRP A 1 99 ? -8.538 -4.351 1.899 1.00 98.19 99 TRP A N 1
ATOM 782 C CA . TRP A 1 99 ? -9.215 -5.397 2.650 1.00 98.19 99 TRP A CA 1
ATOM 783 C C . TRP A 1 99 ? -10.709 -5.114 2.826 1.00 98.19 99 TRP A C 1
ATOM 785 O O . TRP A 1 99 ? -11.519 -6.007 2.594 1.00 98.19 99 TRP A O 1
ATOM 795 N N . LEU A 1 100 ? -11.077 -3.891 3.211 1.00 97.75 100 LEU A N 1
ATOM 796 C CA . LEU A 1 100 ? -12.471 -3.535 3.479 1.00 97.75 100 LEU A CA 1
ATOM 797 C C . LEU A 1 100 ? -13.316 -3.417 2.210 1.00 97.75 100 LEU A C 1
ATOM 799 O O . LEU A 1 100 ? -14.482 -3.796 2.232 1.00 97.75 100 LEU A O 1
ATOM 803 N N . GLN A 1 101 ? -12.739 -2.892 1.128 1.00 97.12 101 GLN A N 1
ATOM 804 C CA . GLN A 1 101 ? -13.462 -2.615 -0.115 1.00 97.12 101 GLN A CA 1
ATOM 805 C C . GLN A 1 101 ? -13.269 -3.691 -1.190 1.00 97.12 101 GLN A C 1
ATOM 807 O O . GLN A 1 101 ? -13.965 -3.689 -2.203 1.00 97.12 101 GLN A O 1
ATOM 812 N N . GLY A 1 102 ? -12.313 -4.607 -1.009 1.00 96.06 102 GLY A N 1
ATOM 813 C CA . GLY A 1 102 ? -11.962 -5.604 -2.025 1.00 96.06 102 GLY A CA 1
ATOM 814 C C . GLY A 1 102 ? -11.258 -5.014 -3.251 1.00 96.06 102 GLY A C 1
ATOM 815 O O . GLY A 1 102 ? -11.217 -5.655 -4.299 1.00 96.06 102 GLY A O 1
ATOM 816 N N . TRP A 1 103 ? -10.723 -3.796 -3.139 1.00 96.69 103 TRP A N 1
ATOM 817 C CA . TRP A 1 103 ? -10.049 -3.107 -4.234 1.00 96.69 103 TRP A CA 1
ATOM 818 C C . TRP A 1 103 ? -8.674 -3.692 -4.538 1.00 96.69 103 TRP A C 1
ATOM 820 O O . TRP A 1 103 ? -7.916 -4.098 -3.648 1.00 96.69 103 TRP A O 1
ATOM 830 N N . ASP A 1 104 ? -8.305 -3.647 -5.815 1.00 95.12 104 ASP A N 1
ATOM 831 C CA . ASP A 1 104 ? -6.919 -3.823 -6.209 1.00 95.12 104 ASP A CA 1
ATOM 832 C C . ASP A 1 104 ? -6.079 -2.580 -5.860 1.00 95.12 104 ASP A C 1
ATOM 834 O O . ASP A 1 104 ? -6.551 -1.570 -5.323 1.00 95.12 104 ASP A O 1
ATOM 838 N N . PHE A 1 105 ? -4.768 -2.688 -6.066 1.00 93.50 105 PHE A N 1
ATOM 839 C CA . PHE A 1 105 ? -3.851 -1.628 -5.666 1.00 93.50 105 PHE A CA 1
ATOM 840 C C . PHE A 1 105 ? -4.037 -0.337 -6.492 1.00 93.50 105 PHE A C 1
ATOM 842 O O . PHE A 1 105 ? -4.167 0.716 -5.869 1.00 93.50 105 PHE A O 1
ATOM 849 N N . PRO A 1 106 ? -4.126 -0.372 -7.840 1.00 92.38 106 PRO A N 1
ATOM 850 C CA . PRO A 1 106 ? -4.438 0.814 -8.644 1.00 92.38 106 PRO A CA 1
ATOM 851 C C . PRO A 1 106 ? -5.739 1.523 -8.252 1.00 92.38 106 PRO A C 1
ATOM 853 O O . PRO A 1 106 ? -5.736 2.745 -8.109 1.00 92.38 106 PRO A O 1
ATOM 856 N N . GLN A 1 107 ? -6.823 0.774 -8.026 1.00 93.06 107 GLN A N 1
ATOM 857 C CA . GLN A 1 107 ? -8.103 1.325 -7.570 1.00 93.06 107 GLN A CA 1
ATOM 858 C C . GLN A 1 107 ? -7.945 2.058 -6.238 1.00 93.06 107 GLN A C 1
ATOM 860 O O . GLN A 1 107 ? -8.408 3.187 -6.084 1.00 93.06 107 GLN A O 1
ATOM 865 N N . THR A 1 108 ? -7.220 1.448 -5.298 1.00 96.62 108 THR A N 1
ATOM 866 C CA . THR A 1 108 ? -6.961 2.049 -3.984 1.00 96.62 108 THR A CA 1
ATOM 867 C C . THR A 1 108 ? -6.153 3.341 -4.100 1.00 96.62 108 THR A C 1
ATOM 869 O O . THR A 1 108 ? -6.474 4.320 -3.432 1.00 96.62 108 THR A O 1
ATOM 872 N N . LEU A 1 109 ? -5.121 3.378 -4.953 1.00 95.19 109 LEU A N 1
ATOM 873 C CA . LEU A 1 109 ? -4.342 4.600 -5.182 1.00 95.19 109 LEU A CA 1
ATOM 874 C C . LEU A 1 109 ? -5.208 5.718 -5.768 1.00 95.19 109 LEU A C 1
ATOM 876 O O . LEU A 1 109 ? -5.113 6.851 -5.305 1.00 95.19 109 LEU A O 1
ATOM 880 N N . GLY A 1 110 ? -6.066 5.394 -6.740 1.00 92.81 110 GLY A N 1
ATOM 881 C CA . GLY A 1 110 ? -6.996 6.352 -7.338 1.00 92.81 110 GLY A CA 1
ATOM 882 C C . GLY A 1 110 ? -7.953 6.953 -6.318 1.00 92.81 110 GLY A C 1
ATOM 883 O O . GLY A 1 110 ? -8.014 8.172 -6.190 1.00 92.81 110 GLY A O 1
ATOM 884 N N . ALA A 1 111 ? -8.617 6.107 -5.529 1.00 94.69 111 ALA A N 1
ATOM 885 C CA . ALA A 1 111 ? -9.559 6.555 -4.507 1.00 94.69 111 ALA A CA 1
ATOM 886 C C . ALA A 1 111 ? -8.889 7.429 -3.431 1.00 94.69 111 ALA A C 1
ATOM 888 O O . ALA A 1 111 ? -9.421 8.466 -3.040 1.00 94.69 111 ALA A O 1
ATOM 889 N N . VAL A 1 112 ? -7.691 7.050 -2.968 1.00 95.62 112 VAL A N 1
ATOM 890 C CA . VAL A 1 112 ? -6.941 7.855 -1.988 1.00 95.62 112 VAL A CA 1
ATOM 891 C C . VAL A 1 112 ? -6.502 9.193 -2.589 1.00 95.62 112 VAL A C 1
ATOM 893 O O . VAL A 1 112 ? -6.611 10.224 -1.928 1.00 95.62 112 VAL A O 1
ATOM 896 N N . ALA A 1 113 ? -6.031 9.204 -3.837 1.00 93.44 113 ALA A N 1
ATOM 897 C CA . ALA A 1 113 ? -5.629 10.432 -4.517 1.00 93.44 113 ALA A CA 1
ATOM 898 C C . ALA A 1 113 ? -6.802 11.389 -4.758 1.00 93.44 113 ALA A C 1
ATOM 900 O O . ALA A 1 113 ? -6.631 12.602 -4.645 1.00 93.44 113 ALA A O 1
ATOM 901 N N . GLU A 1 114 ? -7.987 10.860 -5.055 1.00 92.69 114 GLU A N 1
ATOM 902 C CA . GLU A 1 114 ? -9.208 11.649 -5.198 1.00 92.69 114 GLU A CA 1
ATOM 903 C C . GLU A 1 114 ? -9.564 12.364 -3.887 1.00 92.69 114 GLU A C 1
ATOM 905 O O . GLU A 1 114 ? -9.744 13.582 -3.885 1.00 92.69 114 GLU A O 1
ATOM 910 N N . VAL A 1 115 ? -9.538 11.649 -2.756 1.00 92.56 115 VAL A N 1
ATOM 911 C CA . VAL A 1 115 ? -9.790 12.240 -1.427 1.00 92.56 115 VAL A CA 1
ATOM 912 C C . VAL A 1 115 ? -8.750 13.296 -1.055 1.00 92.56 115 VAL A C 1
ATOM 914 O O . VAL A 1 115 ? -9.081 14.301 -0.431 1.00 92.56 115 VAL A O 1
ATOM 917 N N . LEU A 1 116 ? -7.493 13.099 -1.454 1.00 89.94 116 LEU A N 1
ATOM 918 C CA . LEU A 1 116 ? -6.407 14.053 -1.216 1.00 89.94 116 LEU A CA 1
ATOM 919 C C . LEU A 1 116 ? -6.392 15.237 -2.205 1.00 89.94 116 LEU A C 1
ATOM 921 O O . LEU A 1 116 ? -5.465 16.048 -2.170 1.00 89.94 116 LEU A O 1
ATOM 925 N N . GLY A 1 117 ? -7.417 15.373 -3.055 1.00 79.81 117 GLY A N 1
ATOM 926 C CA . GLY A 1 117 ? -7.639 16.556 -3.889 1.00 79.81 117 GLY A CA 1
ATOM 927 C C . GLY A 1 117 ? -7.211 16.419 -5.350 1.00 79.81 117 GLY A C 1
ATOM 928 O O . GLY A 1 117 ? -7.000 17.437 -6.008 1.00 79.81 117 GLY A O 1
ATOM 929 N N . GLY A 1 118 ? -7.056 15.196 -5.872 1.00 60.34 118 GLY A N 1
ATOM 930 C CA . GLY A 1 118 ? -6.985 14.910 -7.314 1.00 60.34 118 GLY A CA 1
ATOM 931 C C . GLY A 1 118 ? -5.826 15.551 -8.090 1.00 60.34 118 GLY A C 1
ATOM 932 O O . GLY A 1 118 ? -5.757 15.404 -9.310 1.00 60.34 118 GLY A O 1
ATOM 933 N N . SER A 1 119 ? -4.901 16.244 -7.424 1.00 45.84 119 SER A N 1
ATOM 934 C CA . SER A 1 119 ? -3.713 16.797 -8.065 1.00 45.84 119 SER A CA 1
ATOM 935 C C . SER A 1 119 ? -2.791 15.648 -8.441 1.00 45.84 119 SER A C 1
ATOM 937 O O . SER A 1 119 ? -2.035 15.132 -7.619 1.00 45.84 119 SER A O 1
ATOM 939 N N . LEU A 1 120 ? -2.869 15.239 -9.707 1.00 41.59 120 LEU A N 1
ATOM 940 C CA . LEU A 1 120 ? -1.798 14.491 -10.343 1.00 41.59 120 LEU A CA 1
ATOM 941 C C . LEU A 1 120 ? -0.513 15.285 -10.085 1.00 41.59 120 LEU A C 1
ATOM 943 O O . LEU A 1 120 ? -0.472 16.463 -10.457 1.00 41.59 120 LEU A O 1
ATOM 947 N N . PRO A 1 121 ? 0.520 14.714 -9.441 1.00 37.78 121 PRO A N 1
ATOM 948 C CA . PRO A 1 121 ? 1.813 15.369 -9.471 1.00 37.78 121 PRO A CA 1
ATOM 949 C C . PRO A 1 121 ? 2.151 15.591 -10.946 1.00 37.78 121 PRO A C 1
ATOM 951 O O . PRO A 1 121 ? 2.044 14.658 -11.745 1.00 37.78 121 PRO A O 1
ATOM 954 N N . ASP A 1 122 ? 2.492 16.827 -11.313 1.00 40.50 122 ASP A N 1
ATOM 955 C CA . ASP A 1 122 ? 3.066 17.138 -12.619 1.00 40.50 122 ASP A CA 1
ATOM 956 C C . ASP A 1 122 ? 4.285 16.225 -12.785 1.00 40.50 122 ASP A C 1
ATOM 958 O O . ASP A 1 122 ? 5.339 16.463 -12.188 1.00 40.50 122 ASP A O 1
ATOM 962 N N . ILE A 1 123 ? 4.129 15.124 -13.529 1.00 43.78 123 ILE A N 1
ATOM 963 C CA . ILE A 1 123 ? 5.238 14.249 -13.896 1.00 43.78 123 ILE A CA 1
ATOM 964 C C . ILE A 1 123 ? 5.999 14.978 -15.001 1.00 43.78 123 ILE A C 1
ATOM 966 O O . ILE A 1 123 ? 6.053 14.552 -16.154 1.00 43.78 123 ILE A O 1
ATOM 970 N N . ARG A 1 124 ? 6.652 16.081 -14.636 1.00 43.19 124 ARG A N 1
ATOM 971 C CA . ARG A 1 124 ? 7.907 16.415 -15.290 1.00 43.19 124 ARG A CA 1
ATOM 972 C C . ARG A 1 124 ? 8.836 15.254 -14.969 1.00 43.19 124 ARG A C 1
ATOM 974 O O . ARG A 1 124 ? 8.890 14.850 -13.803 1.00 43.19 124 ARG A O 1
ATOM 981 N N . PRO A 1 125 ? 9.551 14.681 -15.952 1.00 34.09 125 PRO A N 1
ATOM 982 C CA . PRO A 1 125 ? 10.640 13.781 -15.629 1.00 34.09 125 PRO A CA 1
ATOM 983 C C . PRO A 1 125 ? 11.518 14.523 -14.627 1.00 34.09 125 PRO A C 1
ATOM 985 O O . PRO A 1 125 ? 12.077 15.577 -14.935 1.00 34.09 125 PRO A O 1
ATOM 988 N N . VAL A 1 126 ? 11.546 14.021 -13.392 1.00 38.09 126 VAL A N 1
ATOM 989 C CA . VAL A 1 126 ? 12.477 14.484 -12.380 1.00 38.09 126 VAL A CA 1
ATOM 990 C C . VAL A 1 126 ? 13.845 14.198 -12.976 1.00 38.09 126 VAL A C 1
ATOM 992 O O . VAL A 1 126 ? 14.320 13.064 -12.977 1.00 38.09 126 VAL A O 1
ATOM 995 N N . ASN A 1 127 ? 14.465 15.233 -13.539 1.00 44.94 127 ASN A N 1
ATOM 996 C CA . ASN A 1 127 ? 15.908 15.288 -13.624 1.00 44.94 127 ASN A CA 1
ATOM 997 C C . ASN A 1 127 ? 16.359 15.178 -12.170 1.00 44.94 127 ASN A C 1
ATOM 999 O O . ASN A 1 127 ? 16.159 16.110 -11.394 1.00 44.94 127 ASN A O 1
ATOM 1003 N N . GLY A 1 128 ? 16.802 13.983 -11.778 1.00 37.41 128 GLY A N 1
ATOM 1004 C CA . GLY A 1 128 ? 17.107 13.630 -10.400 1.00 37.41 128 GLY A CA 1
ATOM 1005 C C . GLY A 1 128 ? 18.132 14.567 -9.786 1.00 37.41 128 GLY A C 1
ATOM 1006 O O . GLY A 1 128 ? 19.323 14.302 -9.871 1.00 37.41 128 GLY A O 1
ATOM 1007 N N . ASN A 1 129 ? 17.651 15.608 -9.115 1.00 43.62 129 ASN A N 1
ATOM 1008 C CA . ASN A 1 129 ? 18.386 16.335 -8.097 1.00 43.62 129 ASN A CA 1
ATOM 1009 C C . ASN A 1 129 ? 17.729 15.988 -6.762 1.00 43.62 129 ASN A C 1
ATOM 1011 O O . ASN A 1 129 ? 16.719 16.570 -6.373 1.00 43.62 129 ASN A O 1
ATOM 1015 N N . GLY A 1 130 ? 18.261 14.954 -6.113 1.00 45.88 130 GLY A N 1
ATOM 1016 C CA . GLY A 1 130 ? 17.827 14.539 -4.786 1.00 45.88 130 GLY A CA 1
ATOM 1017 C C . GLY A 1 130 ? 18.236 15.542 -3.707 1.00 45.88 130 GLY A C 1
ATOM 1018 O O . GLY A 1 130 ? 19.282 16.178 -3.812 1.00 45.88 130 GLY A O 1
ATOM 1019 N N . ASN A 1 131 ? 17.393 15.668 -2.680 1.00 46.47 131 ASN A N 1
ATOM 1020 C CA . ASN A 1 131 ? 17.728 15.485 -1.256 1.00 46.47 131 ASN A CA 1
ATOM 1021 C C . ASN A 1 131 ? 16.503 15.902 -0.413 1.00 46.47 131 ASN A C 1
ATOM 1023 O O . ASN A 1 131 ? 15.968 16.983 -0.615 1.00 46.47 131 ASN A O 1
ATOM 1027 N N . GLY A 1 132 ? 15.964 15.122 0.528 1.00 43.00 132 GLY A N 1
ATOM 1028 C CA . GLY A 1 132 ? 16.524 13.975 1.242 1.00 43.00 132 GLY A CA 1
ATOM 1029 C C . GLY A 1 132 ? 17.177 14.418 2.553 1.00 43.00 132 GLY A C 1
ATOM 1030 O O . GLY A 1 132 ? 18.397 14.476 2.636 1.00 43.00 132 GLY A O 1
ATOM 1031 N N . ASN A 1 133 ? 16.368 14.737 3.570 1.00 44.00 133 ASN A N 1
ATOM 1032 C CA . ASN A 1 133 ? 16.840 14.900 4.947 1.00 44.00 133 ASN A CA 1
ATOM 1033 C C . ASN A 1 133 ? 17.023 13.512 5.584 1.00 44.00 133 ASN A C 1
ATOM 1035 O O . ASN A 1 133 ? 16.055 12.876 5.991 1.00 44.00 133 ASN A O 1
ATOM 1039 N N . GLY A 1 134 ? 18.269 13.051 5.683 1.00 44.75 134 GLY A N 1
ATOM 1040 C CA . GLY A 1 134 ? 18.672 11.877 6.463 1.00 44.75 134 GLY A CA 1
ATOM 1041 C C . GLY A 1 134 ? 20.195 11.867 6.657 1.00 44.75 134 GLY A C 1
ATOM 1042 O O . GLY A 1 134 ? 20.914 12.250 5.732 1.00 44.75 134 GLY A O 1
ATOM 1043 N N . PRO A 1 135 ? 20.730 11.495 7.836 1.00 46.44 135 PRO A N 1
ATOM 1044 C CA . PRO A 1 135 ? 22.159 11.621 8.092 1.00 46.44 135 PRO A CA 1
ATOM 1045 C C . PRO A 1 135 ? 22.974 10.526 7.376 1.00 46.44 135 PRO A C 1
ATOM 1047 O O . PRO A 1 135 ? 22.697 9.337 7.493 1.00 46.44 135 PRO A O 1
ATOM 1050 N N . ALA A 1 136 ? 23.993 10.986 6.642 1.00 55.38 136 ALA A N 1
ATOM 1051 C CA . ALA A 1 136 ? 25.230 10.333 6.195 1.00 55.38 136 ALA A CA 1
ATOM 1052 C C . ALA A 1 136 ? 25.250 8.798 5.966 1.00 55.38 136 ALA A C 1
ATOM 1054 O O . ALA A 1 136 ? 25.567 8.027 6.871 1.00 55.38 136 ALA A O 1
ATOM 1055 N N . LYS A 1 137 ? 25.129 8.377 4.692 1.00 53.34 137 LYS A N 1
ATOM 1056 C CA . LYS A 1 137 ? 25.616 7.066 4.200 1.00 53.34 137 LYS A CA 1
ATOM 1057 C C . LYS A 1 137 ? 26.308 7.094 2.820 1.00 53.34 137 LYS A C 1
ATOM 1059 O O . LYS A 1 137 ? 26.380 6.091 2.123 1.00 53.34 137 LYS A O 1
ATOM 1064 N N . GLY A 1 138 ? 26.927 8.215 2.440 1.00 55.81 138 GLY A N 1
ATOM 1065 C CA . GLY A 1 138 ? 27.459 8.413 1.078 1.00 55.81 138 GLY A CA 1
ATOM 1066 C C . GLY A 1 138 ? 28.549 7.435 0.596 1.00 55.81 138 GLY A C 1
ATOM 1067 O O . GLY A 1 138 ? 28.714 7.256 -0.607 1.00 55.81 138 GLY A O 1
ATOM 1068 N N . ARG A 1 139 ? 29.297 6.766 1.489 1.00 54.81 139 ARG A N 1
ATOM 1069 C CA . ARG A 1 139 ? 30.376 5.839 1.078 1.00 54.81 139 ARG A CA 1
ATOM 1070 C C . ARG A 1 139 ? 29.873 4.441 0.713 1.00 54.81 139 ARG A C 1
ATOM 1072 O O . ARG A 1 139 ? 30.426 3.815 -0.191 1.00 54.81 139 ARG A O 1
ATOM 1079 N N . ASP A 1 140 ? 28.856 3.959 1.421 1.00 61.97 140 ASP A N 1
ATOM 1080 C CA . ASP A 1 140 ? 28.242 2.658 1.152 1.00 61.97 140 ASP A CA 1
ATOM 1081 C C . ASP A 1 140 ? 27.313 2.745 -0.059 1.00 61.97 140 ASP A C 1
ATOM 1083 O O . ASP A 1 140 ? 27.301 1.824 -0.875 1.00 61.97 140 ASP A O 1
ATOM 1087 N N . ASP A 1 141 ? 26.642 3.886 -0.238 1.00 73.31 141 ASP A N 1
ATOM 1088 C CA . ASP A 1 141 ? 25.772 4.146 -1.384 1.00 73.31 141 ASP A CA 1
ATOM 1089 C C . ASP A 1 141 ? 26.565 4.218 -2.695 1.00 73.31 141 ASP A C 1
ATOM 1091 O O . ASP A 1 141 ? 26.196 3.557 -3.663 1.00 73.31 141 ASP A O 1
ATOM 1095 N N . GLU A 1 142 ? 27.711 4.911 -2.734 1.00 82.62 142 GLU A N 1
ATOM 1096 C CA . GLU A 1 142 ? 28.531 4.961 -3.956 1.00 82.62 142 GLU A CA 1
ATOM 1097 C C . GLU A 1 142 ? 29.130 3.589 -4.294 1.00 82.62 142 GLU A C 1
ATOM 1099 O O . GLU A 1 142 ? 29.112 3.159 -5.447 1.00 82.62 142 GLU A O 1
ATOM 1104 N N . ARG A 1 143 ? 29.605 2.841 -3.287 1.00 79.44 143 ARG A N 1
ATOM 1105 C CA . ARG A 1 143 ? 30.101 1.469 -3.490 1.00 79.44 143 ARG A CA 1
ATOM 1106 C C . ARG A 1 143 ? 28.995 0.532 -3.974 1.00 79.44 143 ARG A C 1
ATOM 1108 O O . ARG A 1 143 ? 29.247 -0.323 -4.826 1.00 79.44 143 ARG A O 1
ATOM 1115 N N . LEU A 1 144 ? 27.781 0.677 -3.445 1.00 82.25 144 LEU A N 1
ATOM 1116 C CA . LEU A 1 144 ? 26.610 -0.082 -3.872 1.00 82.25 144 LEU A CA 1
ATOM 1117 C C . LEU A 1 144 ? 26.226 0.264 -5.316 1.00 82.25 144 LEU A C 1
ATOM 1119 O O . LEU A 1 144 ? 26.075 -0.642 -6.136 1.00 82.25 144 LEU A O 1
ATOM 1123 N N . LEU A 1 145 ? 26.145 1.552 -5.656 1.00 85.88 145 LEU A N 1
ATOM 1124 C CA . LEU A 1 145 ? 25.872 2.026 -7.015 1.00 85.88 145 LEU A CA 1
ATOM 1125 C C . LEU A 1 145 ? 26.938 1.550 -8.002 1.00 85.88 145 LEU A C 1
ATOM 1127 O O . LEU A 1 145 ? 26.604 1.094 -9.096 1.00 85.88 145 LEU A O 1
ATOM 1131 N N . GLN A 1 146 ? 28.215 1.593 -7.619 1.00 88.38 146 GLN A N 1
ATOM 1132 C CA . GLN A 1 146 ? 29.312 1.085 -8.436 1.00 88.38 146 GLN A CA 1
ATOM 1133 C C . GLN A 1 146 ? 29.156 -0.416 -8.706 1.00 88.38 146 GLN A C 1
ATOM 1135 O O . GLN A 1 146 ? 29.288 -0.843 -9.853 1.00 88.38 146 GLN A O 1
ATOM 1140 N N . ARG A 1 147 ? 28.809 -1.213 -7.687 1.00 86.69 147 ARG A N 1
ATOM 1141 C CA . ARG A 1 147 ? 28.533 -2.651 -7.848 1.00 86.69 147 ARG A CA 1
ATOM 1142 C C . ARG A 1 147 ? 27.326 -2.916 -8.745 1.00 8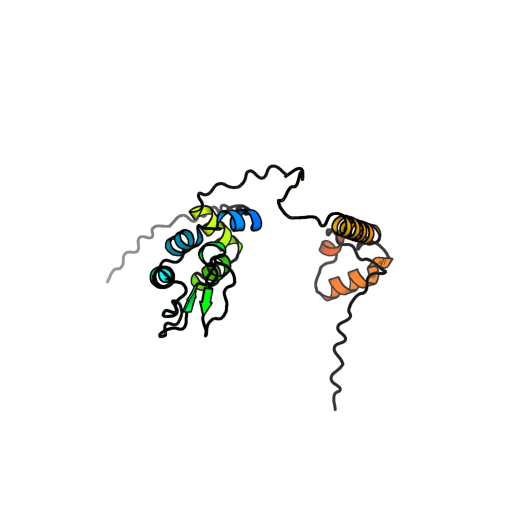6.69 147 ARG A C 1
ATOM 1144 O O . ARG A 1 147 ? 27.404 -3.803 -9.591 1.00 86.69 147 ARG A O 1
ATOM 1151 N N . LEU A 1 148 ? 26.242 -2.150 -8.611 1.00 88.75 148 LEU A N 1
ATOM 1152 C CA . LEU A 1 148 ? 25.058 -2.269 -9.473 1.00 88.75 148 LEU A CA 1
ATOM 1153 C C . LEU A 1 148 ? 25.390 -1.943 -10.933 1.00 88.75 148 LEU A C 1
ATOM 1155 O O . LEU A 1 148 ? 25.053 -2.714 -11.832 1.00 88.75 148 LEU A O 1
ATOM 1159 N N . ARG A 1 149 ? 26.110 -0.839 -11.173 1.00 92.19 149 ARG A N 1
ATOM 1160 C CA . ARG A 1 149 ? 26.577 -0.450 -12.513 1.00 92.19 149 ARG A CA 1
ATOM 1161 C C . ARG A 1 149 ? 27.487 -1.520 -13.113 1.00 92.19 149 ARG A C 1
ATOM 1163 O O . ARG A 1 149 ? 27.332 -1.845 -14.285 1.00 92.19 149 ARG A O 1
ATOM 1170 N N . GLN A 1 150 ? 28.405 -2.074 -12.322 1.00 89.81 150 GLN A N 1
ATOM 1171 C CA . GLN A 1 150 ? 29.310 -3.125 -12.782 1.00 89.81 150 GLN A CA 1
ATOM 1172 C C . GLN A 1 150 ? 28.549 -4.412 -13.121 1.00 89.81 150 GLN A C 1
ATOM 1174 O O . GLN A 1 150 ? 28.692 -4.927 -14.223 1.00 89.81 150 GLN A O 1
ATOM 1179 N N . THR A 1 151 ? 27.641 -4.844 -12.242 1.00 91.00 151 THR A N 1
ATOM 1180 C CA . THR A 1 151 ? 26.765 -6.005 -12.478 1.00 91.00 151 THR A CA 1
ATOM 1181 C C . THR A 1 151 ? 25.953 -5.841 -13.764 1.00 91.00 151 THR A C 1
ATOM 1183 O O . THR A 1 151 ? 25.782 -6.790 -14.521 1.00 91.00 151 THR A O 1
ATOM 1186 N N . TRP A 1 152 ? 25.459 -4.634 -14.050 1.00 89.38 152 TRP A N 1
ATOM 1187 C CA . TRP A 1 152 ? 24.730 -4.366 -15.289 1.00 89.38 152 TRP A CA 1
ATOM 1188 C C . TRP A 1 152 ? 25.619 -4.446 -16.539 1.00 89.38 152 TRP A C 1
ATOM 1190 O O . TRP A 1 152 ? 25.197 -4.994 -17.561 1.00 89.38 152 TRP A O 1
ATOM 1200 N N . ARG A 1 153 ? 26.842 -3.901 -16.471 1.00 89.69 153 ARG A N 1
ATOM 1201 C CA . ARG A 1 153 ? 27.807 -3.943 -17.583 1.00 89.69 153 ARG A CA 1
ATOM 1202 C C . ARG A 1 153 ? 28.211 -5.369 -17.929 1.00 89.69 153 ARG A C 1
ATOM 1204 O O . ARG A 1 153 ? 28.211 -5.712 -19.106 1.00 89.69 153 ARG A O 1
ATOM 1211 N N . ASP A 1 154 ? 28.495 -6.167 -16.909 1.00 90.31 154 ASP A N 1
ATOM 1212 C CA . ASP A 1 154 ? 28.996 -7.535 -17.050 1.00 90.31 154 ASP A CA 1
ATOM 1213 C C . ASP A 1 154 ? 27.877 -8.536 -17.397 1.00 90.31 154 ASP A C 1
ATOM 1215 O O . ASP A 1 154 ? 28.135 -9.687 -17.751 1.00 90.31 154 ASP A O 1
ATOM 1219 N N . ALA A 1 155 ? 26.612 -8.109 -17.322 1.00 92.88 155 ALA A N 1
ATOM 1220 C CA . ALA A 1 155 ? 25.484 -8.901 -17.782 1.00 92.88 155 ALA A CA 1
ATOM 1221 C C . ALA A 1 155 ? 25.377 -8.867 -19.314 1.00 92.88 155 ALA A C 1
ATOM 1223 O O . ALA A 1 155 ? 25.294 -7.799 -19.925 1.00 92.88 155 ALA A O 1
ATOM 1224 N N . VAL A 1 156 ? 25.296 -10.042 -19.934 1.00 91.56 156 VAL A N 1
ATOM 1225 C CA . VAL A 1 156 ? 25.167 -10.204 -21.385 1.00 91.56 156 VAL A CA 1
ATOM 1226 C C . VAL A 1 156 ? 23.694 -10.180 -21.823 1.00 91.56 156 VAL A C 1
ATOM 1228 O O . VAL A 1 156 ? 22.822 -10.644 -21.079 1.00 91.56 156 VAL A O 1
ATOM 1231 N N . PRO A 1 157 ? 23.365 -9.627 -23.007 1.00 91.69 157 PRO A N 1
ATOM 1232 C CA . PRO A 1 157 ? 22.018 -9.693 -23.575 1.00 91.69 157 PRO A CA 1
ATOM 1233 C C . PRO A 1 157 ? 21.508 -11.125 -23.699 1.00 91.69 157 PRO A C 1
ATOM 1235 O O . PRO A 1 157 ? 22.282 -12.046 -23.941 1.00 91.69 157 PRO A O 1
ATOM 1238 N N . LEU A 1 158 ? 20.188 -11.317 -23.633 1.00 90.62 158 LEU A N 1
ATOM 1239 C CA . LEU A 1 158 ? 19.599 -12.640 -23.855 1.00 90.62 158 LEU A CA 1
ATOM 1240 C C . LEU A 1 158 ? 19.850 -13.203 -25.257 1.00 90.62 158 LEU A C 1
ATOM 1242 O O . LEU A 1 158 ? 19.587 -14.381 -25.453 1.00 90.62 158 LEU A O 1
ATOM 1246 N N . GLN A 1 159 ? 20.332 -12.413 -26.219 1.00 87.62 159 GLN A N 1
ATOM 1247 C CA . GLN A 1 159 ? 20.723 -12.853 -27.564 1.00 87.62 159 GLN A CA 1
ATOM 1248 C C . GLN A 1 159 ? 22.158 -13.398 -27.614 1.00 87.62 159 GLN A C 1
ATOM 1250 O O . GLN A 1 159 ? 22.495 -14.124 -28.543 1.00 87.62 159 GLN A O 1
ATOM 1255 N N . ASP A 1 160 ? 22.973 -13.116 -26.599 1.00 89.50 160 ASP A N 1
ATOM 1256 C CA . ASP A 1 160 ? 24.358 -13.573 -26.518 1.00 89.50 160 ASP A CA 1
ATOM 1257 C C . ASP A 1 160 ? 24.440 -15.103 -26.392 1.00 89.50 160 ASP A C 1
ATOM 1259 O O . ASP A 1 160 ? 23.560 -15.744 -25.810 1.00 89.50 160 ASP A O 1
ATOM 1263 N N . GLU A 1 161 ? 25.479 -15.730 -26.931 1.00 88.31 161 GLU A N 1
ATOM 1264 C CA . GLU A 1 161 ? 25.674 -17.175 -26.818 1.00 88.31 161 GLU A CA 1
ATOM 1265 C C . GLU A 1 161 ? 25.739 -17.620 -25.348 1.00 88.31 161 GLU A C 1
ATOM 1267 O O . GLU A 1 161 ? 25.087 -18.594 -24.963 1.00 88.31 161 GLU A O 1
ATOM 1272 N N . TRP A 1 162 ? 26.396 -16.830 -24.497 1.00 84.94 162 TRP A N 1
ATOM 1273 C CA . TRP A 1 162 ? 26.580 -17.125 -23.075 1.00 84.94 162 TRP A CA 1
ATOM 1274 C C . TRP A 1 162 ? 25.262 -17.057 -22.285 1.00 84.94 162 TRP A C 1
ATOM 1276 O O . TRP A 1 162 ? 25.155 -17.604 -21.186 1.00 84.94 162 TRP A O 1
ATOM 1286 N N . ALA A 1 163 ? 24.213 -16.468 -22.870 1.00 90.06 163 ALA A N 1
ATOM 1287 C CA . ALA A 1 163 ? 22.864 -16.425 -22.315 1.00 90.06 163 ALA A CA 1
ATOM 1288 C C . ALA A 1 163 ? 22.018 -17.682 -22.582 1.00 90.06 163 ALA A C 1
ATOM 1290 O O . ALA A 1 163 ? 20.836 -17.729 -22.216 1.00 90.06 163 ALA A O 1
ATOM 1291 N N . GLN A 1 164 ? 22.588 -18.718 -23.208 1.00 87.88 164 GLN A N 1
ATOM 1292 C CA . GLN A 1 164 ? 21.887 -19.960 -23.544 1.00 87.88 164 GLN A CA 1
ATOM 1293 C C . GLN A 1 164 ? 21.121 -20.581 -22.353 1.00 87.88 164 GLN A C 1
ATOM 1295 O O . GLN A 1 164 ? 19.943 -20.920 -22.544 1.00 87.88 164 GLN A O 1
ATOM 1300 N N . PRO A 1 165 ? 21.688 -20.684 -21.131 1.00 87.12 165 PRO A N 1
ATOM 1301 C CA . PRO A 1 165 ? 20.971 -21.259 -19.993 1.00 87.12 165 PRO A CA 1
ATOM 1302 C C . PRO A 1 165 ? 19.733 -20.444 -19.603 1.00 87.12 165 PRO A C 1
ATOM 1304 O O . PRO A 1 165 ? 18.668 -21.011 -19.349 1.00 87.12 165 PRO A O 1
ATOM 1307 N N . ALA A 1 166 ? 19.846 -19.112 -19.622 1.00 89.19 166 ALA A N 1
ATOM 1308 C CA . ALA A 1 166 ? 18.755 -18.201 -19.292 1.00 89.19 166 ALA A CA 1
ATOM 1309 C C . ALA A 1 166 ? 17.617 -18.292 -20.319 1.00 89.19 166 ALA A C 1
ATOM 1311 O O . ALA A 1 166 ? 16.458 -18.453 -19.935 1.00 89.19 166 ALA A O 1
ATOM 1312 N N . ARG A 1 167 ? 17.934 -18.296 -21.624 1.00 90.06 167 ARG A N 1
ATOM 1313 C CA . ARG A 1 167 ? 16.929 -18.503 -22.684 1.00 90.06 167 ARG A CA 1
ATOM 1314 C C . ARG A 1 167 ? 16.164 -19.811 -22.490 1.00 90.06 167 ARG A C 1
ATOM 1316 O O . ARG A 1 167 ? 14.936 -19.817 -22.521 1.00 90.06 167 ARG A O 1
ATOM 1323 N N . ARG A 1 168 ? 16.881 -20.913 -22.240 1.00 88.88 168 ARG A N 1
ATOM 1324 C CA . ARG A 1 168 ? 16.276 -22.239 -22.030 1.00 88.88 168 ARG A CA 1
ATOM 1325 C C . ARG A 1 168 ? 15.343 -22.250 -20.816 1.00 88.88 168 ARG A C 1
ATOM 1327 O O . ARG A 1 168 ? 14.273 -22.851 -20.884 1.00 88.88 168 ARG A O 1
ATOM 1334 N N . TYR A 1 169 ? 15.734 -21.595 -19.724 1.00 88.69 169 TYR A N 1
ATOM 1335 C CA . TYR A 1 169 ? 14.896 -21.468 -18.533 1.00 88.69 169 TYR A CA 1
ATOM 1336 C C . TYR A 1 169 ? 13.593 -20.711 -18.827 1.00 88.69 169 TYR A C 1
ATOM 1338 O O . TYR A 1 169 ? 12.514 -21.209 -18.511 1.00 88.69 169 TYR A O 1
ATOM 1346 N N . LEU A 1 170 ? 13.678 -19.550 -19.483 1.00 90.06 170 LEU A N 1
ATOM 1347 C CA . LEU A 1 170 ? 12.510 -18.721 -19.798 1.00 90.06 170 LEU A CA 1
ATOM 1348 C C . LEU A 1 170 ? 11.542 -19.436 -20.752 1.00 90.06 170 LEU A C 1
ATOM 1350 O O . LEU A 1 170 ? 10.337 -19.446 -20.505 1.00 90.06 170 LEU A O 1
ATOM 1354 N N . MET A 1 171 ? 12.065 -20.121 -21.775 1.00 89.81 171 MET A N 1
ATOM 1355 C CA . MET A 1 171 ? 11.252 -20.929 -22.693 1.00 89.81 171 MET A CA 1
ATOM 1356 C C . MET A 1 171 ? 10.486 -22.037 -21.958 1.00 89.81 171 MET A C 1
ATOM 1358 O O . MET A 1 171 ? 9.294 -22.224 -22.187 1.00 89.81 171 MET A O 1
ATOM 1362 N N . ARG A 1 172 ? 11.129 -22.732 -21.007 1.00 88.69 172 ARG A N 1
ATOM 1363 C CA . ARG A 1 172 ? 10.468 -23.756 -20.171 1.00 88.69 172 ARG A CA 1
ATOM 1364 C C . ARG A 1 172 ? 9.388 -23.187 -19.247 1.00 88.69 172 ARG A C 1
ATOM 1366 O O . ARG A 1 172 ? 8.538 -23.938 -18.784 1.00 88.69 172 ARG A O 1
ATOM 1373 N N . ARG A 1 173 ? 9.411 -21.880 -18.973 1.00 88.56 173 ARG A N 1
ATOM 1374 C CA . ARG A 1 173 ? 8.398 -21.165 -18.180 1.00 88.56 173 ARG A CA 1
ATOM 1375 C C . ARG A 1 173 ? 7.284 -20.561 -19.041 1.00 88.56 173 ARG A C 1
ATOM 1377 O O . ARG A 1 173 ? 6.482 -19.794 -18.523 1.00 88.56 173 ARG A O 1
ATOM 1384 N N . GLY A 1 174 ? 7.228 -20.906 -20.329 1.00 90.75 174 GLY A N 1
ATOM 1385 C CA . GLY A 1 174 ? 6.186 -20.448 -21.249 1.00 90.75 174 GLY A CA 1
ATOM 1386 C C . GLY A 1 174 ? 6.416 -19.042 -21.804 1.00 90.75 174 GLY A C 1
ATOM 1387 O O . GLY A 1 174 ? 5.511 -18.469 -22.402 1.00 90.75 174 GLY A O 1
ATOM 1388 N N . ILE A 1 175 ? 7.611 -18.469 -21.631 1.00 90.56 175 ILE A N 1
ATOM 1389 C CA . ILE A 1 175 ? 7.940 -17.162 -22.204 1.00 90.56 175 ILE A CA 1
ATOM 1390 C C . ILE A 1 175 ? 8.370 -17.369 -23.656 1.00 90.56 175 ILE A C 1
ATOM 1392 O O . ILE A 1 175 ? 9.343 -18.072 -23.939 1.00 90.56 175 ILE A O 1
ATOM 1396 N N . SER A 1 176 ? 7.624 -16.759 -24.579 1.00 88.56 176 SER A N 1
ATOM 1397 C CA . SER A 1 176 ? 7.827 -16.941 -26.017 1.00 88.56 176 SER A CA 1
ATOM 1398 C C . SER A 1 176 ? 9.174 -16.384 -26.496 1.00 88.56 176 SER A C 1
ATOM 1400 O O . SER A 1 176 ? 9.699 -15.414 -25.944 1.00 88.56 176 SER A O 1
ATOM 1402 N N . ALA A 1 177 ? 9.711 -16.949 -27.581 1.00 84.81 177 ALA A N 1
ATOM 1403 C CA . ALA A 1 177 ? 10.927 -16.441 -28.217 1.00 84.81 177 ALA A CA 1
ATOM 1404 C C . ALA A 1 177 ? 10.774 -14.983 -28.692 1.00 84.81 177 ALA A C 1
ATOM 1406 O O . ALA A 1 177 ? 11.716 -14.203 -28.583 1.00 84.81 177 ALA A O 1
ATOM 1407 N N . ALA A 1 178 ? 9.578 -14.595 -29.153 1.00 86.00 178 ALA A N 1
ATOM 1408 C CA . ALA A 1 178 ? 9.282 -13.216 -29.536 1.00 86.00 178 ALA A CA 1
ATOM 1409 C C . ALA A 1 178 ? 9.442 -12.261 -28.343 1.00 86.00 178 ALA A C 1
ATOM 1411 O O . ALA A 1 178 ? 10.137 -11.255 -28.455 1.00 86.00 178 ALA A O 1
ATOM 1412 N N . THR A 1 179 ? 8.893 -12.630 -27.180 1.00 86.94 179 THR A N 1
ATOM 1413 C CA . THR A 1 179 ? 9.055 -11.874 -25.929 1.00 86.94 179 THR A CA 1
ATOM 1414 C C . THR A 1 179 ? 10.520 -11.816 -25.494 1.00 86.94 179 THR A C 1
ATOM 1416 O O . THR A 1 179 ? 11.009 -10.753 -25.123 1.00 86.94 179 THR A O 1
ATOM 1419 N N . ILE A 1 180 ? 11.251 -12.932 -25.570 1.00 86.56 180 ILE A N 1
ATOM 1420 C CA . ILE A 1 180 ? 12.685 -12.988 -25.230 1.00 86.56 180 ILE A CA 1
ATOM 1421 C C . ILE A 1 180 ? 13.504 -12.044 -26.123 1.00 86.56 180 ILE A C 1
ATOM 1423 O O . ILE A 1 180 ? 14.402 -11.364 -25.631 1.00 86.56 180 ILE A O 1
ATOM 1427 N N . ASN A 1 181 ? 13.173 -11.964 -27.412 1.00 85.12 181 ASN A N 1
ATOM 1428 C CA . ASN A 1 181 ? 13.878 -11.119 -28.374 1.00 85.12 181 ASN A CA 1
ATOM 1429 C C . ASN A 1 181 ? 13.524 -9.633 -28.253 1.00 85.12 181 ASN A C 1
ATOM 1431 O O . ASN A 1 181 ? 14.378 -8.789 -28.509 1.00 85.12 181 ASN A O 1
ATOM 1435 N N . SER A 1 182 ? 12.297 -9.300 -27.847 1.00 84.19 182 SER A N 1
ATOM 1436 C CA . SER A 1 182 ? 11.865 -7.909 -27.674 1.00 84.19 182 SER A CA 1
ATOM 1437 C C . SER A 1 182 ? 12.223 -7.317 -26.307 1.00 84.19 182 SER A C 1
ATOM 1439 O O . SER A 1 182 ? 12.154 -6.101 -26.125 1.00 84.19 182 SER A O 1
ATOM 1441 N N . THR A 1 183 ? 12.574 -8.149 -25.324 1.00 79.25 183 THR A N 1
ATOM 1442 C CA . THR A 1 183 ? 12.838 -7.692 -23.954 1.00 79.25 183 THR A CA 1
ATOM 1443 C C . THR A 1 183 ? 14.305 -7.315 -23.766 1.00 79.25 183 THR A C 1
ATOM 1445 O O . THR A 1 183 ? 15.210 -8.027 -24.189 1.00 79.25 183 THR A O 1
ATOM 1448 N N . ARG A 1 184 ? 14.564 -6.226 -23.032 1.00 85.31 184 ARG A N 1
ATOM 1449 C CA . ARG A 1 184 ? 15.918 -5.765 -22.660 1.00 85.31 184 ARG A CA 1
ATOM 1450 C C . ARG A 1 184 ? 16.534 -6.543 -21.486 1.00 85.31 184 ARG A C 1
ATOM 1452 O O . ARG A 1 184 ? 17.394 -6.022 -20.779 1.00 85.31 184 ARG A O 1
ATOM 1459 N N . CYS A 1 185 ? 16.073 -7.767 -21.241 1.00 85.62 185 CYS A N 1
ATOM 1460 C CA . CYS A 1 185 ? 16.613 -8.608 -20.181 1.00 85.62 185 CYS A CA 1
ATOM 1461 C C . CYS A 1 185 ? 18.058 -9.012 -20.507 1.00 85.62 185 CYS A C 1
ATOM 1463 O O . CYS A 1 185 ? 18.424 -9.224 -21.665 1.00 85.62 185 CYS A O 1
ATOM 1465 N N . ARG A 1 186 ? 18.870 -9.140 -19.457 1.00 90.19 186 ARG A N 1
ATOM 1466 C CA . ARG A 1 186 ? 20.266 -9.582 -19.515 1.00 90.19 186 ARG A CA 1
ATOM 1467 C C . ARG A 1 186 ? 20.493 -10.691 -18.495 1.00 90.19 186 ARG A C 1
ATOM 1469 O O . ARG A 1 186 ? 19.767 -10.773 -17.506 1.00 90.19 186 ARG A O 1
ATOM 1476 N N . CYS A 1 187 ? 21.501 -11.524 -18.714 1.00 88.88 187 CYS A N 1
ATOM 1477 C CA . CYS A 1 187 ? 21.953 -12.513 -17.743 1.00 88.88 187 CYS A CA 1
ATOM 1478 C C . CYS A 1 187 ? 23.431 -12.307 -17.431 1.00 88.88 187 CYS A C 1
ATOM 1480 O O . CYS A 1 187 ? 24.227 -12.019 -18.317 1.00 88.88 187 CYS A O 1
ATOM 1482 N N . HIS A 1 188 ? 23.812 -12.469 -16.171 1.00 89.81 188 HIS A N 1
ATOM 1483 C CA . HIS A 1 188 ? 25.196 -12.307 -15.753 1.00 89.81 188 HIS A CA 1
ATOM 1484 C C . HIS A 1 188 ? 25.841 -13.687 -15.557 1.00 89.81 188 HIS A C 1
ATOM 1486 O O . HIS A 1 188 ? 25.372 -14.436 -14.698 1.00 89.81 188 HIS A O 1
ATOM 1492 N N . PRO A 1 189 ? 26.896 -14.044 -16.314 1.00 83.94 189 PRO A N 1
ATOM 1493 C CA . PRO A 1 189 ? 27.440 -15.407 -16.331 1.00 83.94 189 PRO A CA 1
ATOM 1494 C C . PRO A 1 189 ? 28.071 -15.819 -14.994 1.00 83.94 189 PRO A C 1
ATOM 1496 O O . PRO A 1 189 ? 28.025 -16.987 -14.624 1.00 83.94 189 PRO A O 1
ATOM 1499 N N . ASN A 1 190 ? 28.607 -14.850 -14.246 1.00 82.25 190 ASN A N 1
ATOM 1500 C CA . ASN A 1 190 ? 29.343 -15.084 -13.000 1.00 82.25 190 ASN A CA 1
ATOM 1501 C C . ASN A 1 190 ? 28.539 -14.733 -11.735 1.00 82.25 190 ASN A C 1
ATOM 1503 O O . ASN A 1 190 ? 29.112 -14.645 -10.652 1.00 82.25 190 ASN A O 1
ATOM 1507 N N . LEU A 1 191 ? 27.230 -14.470 -11.854 1.00 83.56 191 LEU A N 1
ATOM 1508 C CA . LEU A 1 191 ? 26.399 -14.209 -10.676 1.00 83.56 191 LEU A CA 1
ATOM 1509 C C . LEU A 1 191 ? 25.864 -15.541 -10.150 1.00 83.56 191 LEU A C 1
ATOM 1511 O O . LEU A 1 191 ? 25.444 -16.394 -10.933 1.00 83.56 191 LEU A O 1
ATOM 1515 N N . ALA A 1 192 ? 25.854 -15.716 -8.830 1.00 71.69 192 ALA A N 1
ATOM 1516 C CA . ALA A 1 192 ? 25.306 -16.922 -8.227 1.00 71.69 192 ALA A CA 1
ATOM 1517 C C . ALA A 1 192 ? 23.827 -17.082 -8.613 1.00 71.69 192 ALA A C 1
ATOM 1519 O O . ALA A 1 192 ? 23.003 -16.210 -8.334 1.00 71.69 192 ALA A O 1
ATOM 1520 N N . TYR A 1 193 ? 23.490 -18.209 -9.239 1.00 63.62 193 TYR A N 1
ATOM 1521 C CA . TYR A 1 193 ? 22.109 -18.625 -9.440 1.0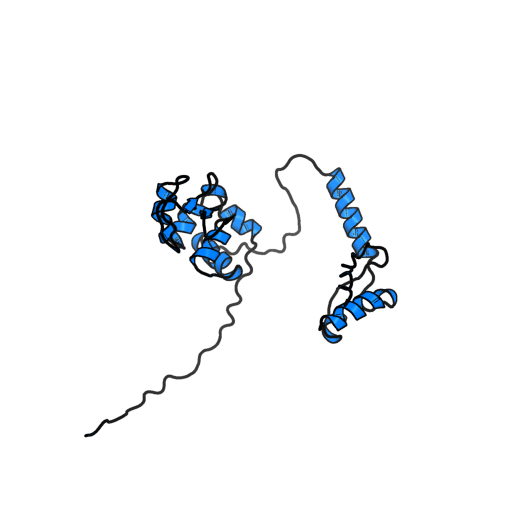0 63.62 193 TYR A CA 1
ATOM 1522 C C . TYR A 1 193 ? 21.778 -19.707 -8.411 1.00 63.62 193 TYR A C 1
ATOM 1524 O O . TYR A 1 193 ? 22.448 -20.735 -8.317 1.00 63.62 193 TYR A O 1
ATOM 1532 N N . PHE A 1 194 ? 20.743 -19.477 -7.608 1.00 56.00 194 PHE A N 1
ATOM 1533 C CA . PHE A 1 194 ? 20.268 -20.475 -6.658 1.00 56.00 194 PHE A CA 1
ATOM 1534 C C . PHE A 1 194 ? 19.376 -21.466 -7.405 1.00 56.00 194 PHE A C 1
ATOM 1536 O O . PHE A 1 194 ? 18.243 -21.152 -7.769 1.00 56.00 194 PHE A O 1
ATOM 1543 N N . VAL A 1 195 ? 19.881 -22.674 -7.653 1.00 49.75 195 VAL A N 1
ATOM 1544 C CA . VAL A 1 195 ? 19.014 -23.787 -8.048 1.00 49.75 195 VAL A CA 1
ATOM 1545 C C . VAL A 1 195 ? 18.317 -24.264 -6.785 1.00 49.75 195 VAL A C 1
ATOM 1547 O O . VAL A 1 195 ? 18.961 -24.842 -5.909 1.00 49.75 195 VAL A O 1
ATOM 1550 N N . ILE A 1 196 ? 17.003 -24.060 -6.688 1.00 42.12 196 ILE A N 1
ATOM 1551 C CA . ILE A 1 196 ? 16.188 -24.812 -5.733 1.00 42.12 196 ILE A CA 1
ATOM 1552 C C . ILE A 1 196 ? 16.241 -26.265 -6.210 1.00 42.12 196 ILE A C 1
ATOM 1554 O O . ILE A 1 196 ? 15.491 -26.674 -7.096 1.00 42.12 196 ILE A O 1
ATOM 1558 N N . ARG A 1 197 ? 17.194 -27.040 -5.683 1.00 40.69 197 ARG A N 1
ATOM 1559 C CA . ARG A 1 197 ? 17.173 -28.494 -5.814 1.00 40.69 197 ARG A CA 1
ATOM 1560 C C . ARG A 1 197 ? 15.975 -28.966 -5.004 1.00 40.69 197 ARG A C 1
ATOM 1562 O O . ARG A 1 197 ? 16.073 -29.135 -3.794 1.00 40.69 197 ARG A O 1
ATOM 1569 N N . LEU A 1 198 ? 14.841 -29.161 -5.670 1.00 43.25 198 LEU A N 1
ATOM 1570 C CA . LEU A 1 198 ? 13.845 -30.091 -5.167 1.00 43.25 198 LEU A CA 1
ATOM 1571 C C . LEU A 1 198 ? 14.556 -31.443 -5.111 1.00 43.25 198 LEU A C 1
ATOM 1573 O O . LEU A 1 198 ? 14.858 -32.035 -6.148 1.00 43.25 198 LEU A O 1
ATOM 1577 N N . LEU A 1 199 ? 14.928 -31.861 -3.900 1.00 34.94 199 LEU A N 1
ATOM 1578 C CA . LEU A 1 199 ? 15.333 -33.233 -3.636 1.00 34.94 199 LEU A CA 1
ATOM 1579 C C . LEU A 1 199 ? 14.259 -34.135 -4.258 1.00 34.94 199 LEU A C 1
ATOM 1581 O O . LEU A 1 199 ? 13.080 -33.935 -3.953 1.00 34.94 199 LEU A O 1
ATOM 1585 N N . PRO A 1 200 ? 14.617 -35.081 -5.144 1.00 41.72 200 PRO A N 1
ATOM 1586 C CA . PRO A 1 200 ? 13.660 -36.079 -5.573 1.00 41.72 200 PRO A CA 1
ATOM 1587 C C . PRO A 1 200 ? 13.236 -36.829 -4.313 1.00 41.72 200 PRO A C 1
ATOM 1589 O O . PRO A 1 200 ? 14.054 -37.492 -3.674 1.00 41.72 200 PRO A O 1
ATOM 1592 N N . LEU A 1 201 ? 11.969 -36.669 -3.930 1.00 41.50 201 LEU A N 1
ATOM 1593 C CA . LEU A 1 201 ? 11.320 -37.602 -3.027 1.00 41.50 201 LEU A CA 1
ATOM 1594 C C . LEU A 1 201 ? 11.432 -38.962 -3.713 1.00 41.50 201 LEU A C 1
ATOM 1596 O O . LEU A 1 201 ? 10.801 -39.218 -4.737 1.00 41.50 201 LEU A O 1
ATOM 1600 N N . LEU A 1 202 ? 12.362 -39.763 -3.201 1.00 43.75 202 LEU A N 1
ATOM 1601 C CA . LEU A 1 202 ? 12.567 -41.144 -3.582 1.00 43.75 202 LEU A CA 1
ATOM 1602 C C . LEU A 1 202 ? 11.224 -41.862 -3.452 1.00 43.75 202 LEU A C 1
ATOM 1604 O O . LEU A 1 202 ? 10.674 -41.945 -2.357 1.00 43.75 202 LEU A O 1
ATOM 1608 N N . LEU A 1 203 ? 10.731 -42.391 -4.571 1.00 42.31 203 LEU A N 1
ATOM 1609 C CA . LEU A 1 203 ? 9.849 -43.547 -4.547 1.00 42.31 203 LEU A CA 1
ATOM 1610 C C . LEU A 1 203 ? 10.593 -44.679 -3.828 1.00 42.31 203 LEU A C 1
ATOM 1612 O O . LEU A 1 203 ? 11.557 -45.232 -4.364 1.00 42.31 203 LEU A O 1
ATOM 1616 N N . LYS A 1 204 ? 10.141 -44.987 -2.617 1.00 39.78 204 LYS A N 1
ATOM 1617 C CA . LYS A 1 204 ? 10.157 -46.319 -2.021 1.00 39.78 204 LYS A CA 1
ATOM 1618 C C . LYS A 1 204 ? 8.824 -46.523 -1.325 1.00 39.78 204 LYS A C 1
ATOM 1620 O O . LYS A 1 204 ? 8.395 -45.573 -0.636 1.00 39.78 204 LYS A O 1
#

Secondary structure (DSSP, 8-state):
-------------------------HHHHHHHHTTTHHHHHHHH-GGGHHHHHTTTS-EEETTTEEEEEEEE-TTHHHH--EEETTTEEE-SHHHHHHHHH---HHHHHHHHHHHTT--------------------HHHHHHHHHHHHHHHHHPEETTSGGGHHHHHHHHHTT--HHHHHHS--EE-TTSPP-----------

Radius of gyration: 26.08 Å; chains: 1; bounding box: 86×64×51 Å

Sequence (204 aa):
MRFSLTGAVFPLAGHLRREVMPYYNYEALREQARGYWPHIHLSLAPQLEEALEKAPRHVSCPVHGGRDGFRLFKDHTENGGAMCNTCGSFPSGFRVLQWLQGWDFPQTLGAVAEVLGGSLPDIRPVNGNGNGNGPAKGRDDERLLQRLRQTWRDAVPLQDEWAQPARRYLMRRGISAATINSTRCRCHPNLAYFVIRLLPLLLK

pLDDT: mean 78.81, std 22.04, range [32.41, 98.5]

Foldseek 3Di:
DDDDDDDDDDDPDPPPPPPPLDDDDPVVLLQLQAQVLVVLCCVQPVLCVVQSVPPQFFQFDSPPGDGGQKHADPRCSGFVWIAGNPVGTQRGNLSVNCVRVVDDNSVSSSSSCVSSPVDDPPPPPPPDPDDDPDDDDVPVVVVVVVVVVVQVVQWAQCVDPLVVVVVVVCVVVVNDPVNSVPDRDTGHNPDDDDDPPPPPPDDD